Protein AF-A0A958RTV7-F1 (afdb_monomer_lite)

pLDDT: mean 88.55, std 12.95, range [31.59, 98.81]

Radius of gyration: 26.6 Å; chains: 1; bounding box: 69×67×62 Å

Secondary structure (DSSP, 8-state):
---SEEETT-EEEE-PPTTEEE-TTS--B-TTSEEEEE-SS-EEEE--S-EEEEEEEEEEETTSS-EEEEEEEEEEE--TT-------TTS--------PPPPTTEEES-HHHHHHHHHHHT--EEEEEE-TT-HHHHHHIIIIITSHHHHHHTTTSEEEEEETTSGGGHHHHHHHT--SSSEEEEE-TT--EEEEEES---HHHHHHHHHHHHHTTT--HHHHHHHHTSTT--HHHHHHHHHHHHHHHHTTT-HHHHHHHHTT--SHHHHHHHHHHHHHHHHHHT-HHHHHHHHHHHHHH-TTSTTHHHHHHHHHHH-HHHHGGGHHHHHHHHHHHHT-TTGGGTT--HHHHHHHHHHHHHHHHHHHHHTT-

Foldseek 3Di:
DWDQEEEAFDKTKDFDDPQKFFDPVDDWFLFCFDFPDDDRGITIRHHRDAAWTKTWTWMAGPVNPDIDIDIHIHGYDYDPPDDRDPDDPDDDDDDPPDDDDAAPQEDELDVVVLLVVLLVLQAKEKEWEAAPPDPQRVVCRVQARNDPVNCVLCVRYRYYYYHPPDPSCPVVCVVLLPDAPGKIFIAGSVRQTLAIDHTHFGRQQVSVVSVVSVVCRVPGLVNLVVQLPDPPDDPVSVVVSLLRQLVRCVNSLVLVSSLVSLVVDDDPSSVLSNLVSQLVVQVVVVDLVSNLVSLLVCCVSPLLDLCNLVSLLSNCVSPLVSSVVSLVSNLVSLVVLCPDPCNSSVRHDNVSSVVSNVSSVVSVVVVVVVVVD

Structure (mmCIF, N/CA/C/O backbone):
data_AF-A0A958RTV7-F1
#
_entry.id   AF-A0A958RTV7-F1
#
loop_
_atom_site.group_PDB
_atom_site.id
_atom_site.type_symbol
_atom_site.label_atom_id
_atom_site.label_alt_id
_atom_site.label_comp_id
_atom_site.label_asym_id
_atom_site.label_entity_id
_atom_site.label_seq_id
_atom_site.pdbx_PDB_ins_code
_atom_site.Cartn_x
_atom_site.Cartn_y
_atom_site.Cartn_z
_atom_site.occupancy
_atom_site.B_iso_or_equiv
_atom_site.auth_seq_id
_atom_site.auth_comp_id
_atom_site.auth_asym_id
_atom_site.auth_atom_id
_atom_site.pdbx_PDB_model_num
ATOM 1 N N . PRO A 1 1 ? -22.114 -28.703 -16.894 1.00 66.81 1 PRO A N 1
ATOM 2 C CA . PRO A 1 1 ? -23.326 -28.118 -17.520 1.00 66.81 1 PRO A CA 1
ATOM 3 C C . PRO A 1 1 ? -22.955 -26.761 -18.113 1.00 66.81 1 PRO A C 1
ATOM 5 O O . PRO A 1 1 ? -22.197 -26.034 -17.476 1.00 66.81 1 PRO A O 1
ATOM 8 N N . PHE A 1 2 ? -23.420 -26.456 -19.322 1.00 80.69 2 PHE A N 1
ATOM 9 C CA . PHE A 1 2 ? -23.127 -25.177 -19.966 1.00 80.69 2 PHE A CA 1
ATOM 10 C C . PHE A 1 2 ? -24.002 -24.061 -19.352 1.00 80.69 2 PHE A C 1
ATOM 12 O O . PHE A 1 2 ? -25.176 -24.321 -19.094 1.00 80.69 2 PHE A O 1
ATOM 19 N N . PRO A 1 3 ? -23.470 -22.857 -19.068 1.00 83.00 3 PRO A N 1
ATOM 20 C CA . PRO A 1 3 ? -24.256 -21.766 -18.488 1.00 83.00 3 PRO A CA 1
ATOM 21 C C . PRO A 1 3 ? -25.260 -21.162 -19.486 1.00 83.00 3 PRO A C 1
ATOM 23 O O . PRO A 1 3 ? -24.901 -20.823 -20.609 1.00 83.00 3 PRO A O 1
ATOM 26 N N . ASP A 1 4 ? -26.500 -20.921 -19.046 1.00 86.50 4 ASP A N 1
ATOM 27 C CA . ASP A 1 4 ? -27.555 -20.318 -19.886 1.00 86.50 4 ASP A CA 1
ATOM 28 C C . ASP A 1 4 ? -27.344 -18.807 -20.142 1.00 86.50 4 ASP A C 1
ATOM 30 O O . ASP A 1 4 ? -27.951 -18.217 -21.046 1.00 86.50 4 ASP A O 1
ATOM 34 N N . LYS A 1 5 ? -26.506 -18.147 -19.329 1.00 85.50 5 LYS A N 1
ATOM 35 C CA . LYS A 1 5 ? -26.165 -16.717 -19.418 1.00 85.50 5 LYS A CA 1
ATOM 36 C C . LYS A 1 5 ? -24.690 -16.486 -19.103 1.00 85.50 5 LYS A C 1
ATOM 38 O O . LYS A 1 5 ? -24.212 -17.017 -18.107 1.00 85.50 5 LYS A O 1
ATOM 43 N N . VAL A 1 6 ? -24.024 -15.660 -19.908 1.00 81.94 6 VAL A N 1
ATOM 44 C CA . VAL A 1 6 ? -22.599 -15.295 -19.763 1.00 81.94 6 VAL A CA 1
ATOM 45 C C . VAL A 1 6 ? -22.362 -13.854 -20.216 1.00 81.94 6 VAL A C 1
ATOM 47 O O . VAL A 1 6 ? -23.159 -13.305 -20.980 1.00 81.94 6 VAL A O 1
ATOM 50 N N . ALA A 1 7 ? -21.281 -13.222 -19.776 1.00 79.00 7 ALA A N 1
ATOM 51 C CA . ALA A 1 7 ? -20.853 -11.918 -20.263 1.00 79.00 7 ALA A CA 1
ATOM 52 C C . ALA A 1 7 ? -20.044 -12.032 -21.568 1.00 79.00 7 ALA A C 1
ATOM 54 O O . ALA A 1 7 ? -19.398 -13.040 -21.852 1.00 79.00 7 ALA A O 1
ATOM 55 N N . VAL A 1 8 ? -20.077 -10.982 -22.392 1.00 79.69 8 VAL A N 1
ATOM 56 C CA . VAL A 1 8 ? -19.218 -10.898 -23.582 1.00 79.69 8 VAL A CA 1
ATOM 57 C C . VAL A 1 8 ? -17.743 -10.980 -23.173 1.00 79.69 8 VAL A C 1
ATOM 59 O O . VAL A 1 8 ? -17.329 -10.320 -22.225 1.00 79.69 8 VAL A O 1
ATOM 62 N N . ASN A 1 9 ? -16.954 -11.777 -23.893 1.00 69.88 9 ASN A N 1
ATOM 63 C CA . ASN A 1 9 ? -15.552 -12.104 -23.599 1.00 69.88 9 ASN A CA 1
ATOM 64 C C . ASN A 1 9 ? -15.295 -12.882 -22.293 1.00 69.88 9 ASN A C 1
ATOM 66 O O . ASN A 1 9 ? -14.129 -13.129 -21.976 1.00 69.88 9 ASN A O 1
ATOM 70 N N . GLU A 1 10 ? -16.329 -13.323 -21.575 1.00 75.62 10 GLU A N 1
ATOM 71 C CA . GLU A 1 10 ? -16.174 -14.271 -20.467 1.00 75.62 10 GLU A CA 1
ATOM 72 C C . GLU A 1 10 ? -15.619 -15.607 -20.986 1.00 75.62 10 GLU A C 1
ATOM 74 O O . GLU A 1 10 ? -16.015 -16.080 -22.055 1.00 75.62 10 GLU A O 1
ATOM 79 N N . ILE A 1 11 ? -14.694 -16.211 -20.235 1.00 77.62 11 ILE A N 1
ATOM 80 C CA . ILE A 1 11 ? -14.159 -17.542 -20.536 1.00 77.62 11 ILE A CA 1
ATOM 81 C C . ILE A 1 11 ? -14.998 -18.586 -19.803 1.00 77.62 11 ILE A C 1
ATOM 83 O O . ILE A 1 11 ? -14.979 -18.683 -18.577 1.00 77.62 11 ILE A O 1
ATOM 87 N N . ILE A 1 12 ? -15.706 -19.398 -20.578 1.00 84.12 12 ILE A N 1
ATOM 88 C CA . ILE A 1 12 ? -16.536 -20.495 -20.098 1.00 84.12 12 ILE A CA 1
ATOM 89 C C . ILE A 1 12 ? -15.676 -21.751 -20.064 1.00 84.12 12 ILE A C 1
ATOM 91 O O . ILE A 1 12 ? -15.365 -22.320 -21.113 1.00 84.12 12 ILE A O 1
ATOM 95 N N . LYS A 1 13 ? -15.314 -22.181 -18.855 1.00 86.94 13 LYS A N 1
ATOM 96 C CA . LYS A 1 13 ? -14.551 -23.411 -18.634 1.00 86.94 13 LYS A CA 1
ATOM 97 C C . LYS A 1 13 ? -15.473 -24.612 -18.593 1.00 86.94 13 LYS A C 1
ATOM 99 O O . LYS A 1 13 ? -16.424 -24.658 -17.809 1.00 86.94 13 LYS A O 1
ATOM 104 N N . LEU A 1 14 ? -15.180 -25.596 -19.425 1.00 87.00 14 LEU A N 1
ATOM 105 C CA . LEU A 1 14 ? -16.000 -26.779 -19.606 1.00 87.00 14 LEU A CA 1
ATOM 106 C C . LEU A 1 14 ? -15.151 -28.014 -19.377 1.00 87.00 14 LEU A C 1
ATOM 108 O O . LEU A 1 14 ? -14.079 -28.167 -19.957 1.00 87.00 14 LEU A O 1
ATOM 112 N N . LYS A 1 15 ? -15.681 -28.921 -18.564 1.00 91.00 15 LYS A N 1
ATOM 113 C CA . LYS A 1 15 ? -15.102 -30.239 -18.334 1.00 91.00 15 LYS A CA 1
ATOM 114 C C . LYS A 1 15 ? -16.123 -31.299 -18.721 1.00 91.00 15 LYS A C 1
ATOM 116 O O . LYS A 1 15 ? -17.318 -31.086 -18.470 1.00 91.00 15 LYS A O 1
ATOM 121 N N . PRO A 1 16 ? -15.684 -32.404 -19.340 1.00 88.81 16 PRO A N 1
ATOM 122 C CA . PRO A 1 16 ? -16.562 -33.523 -19.594 1.00 88.81 16 PRO A CA 1
ATOM 123 C C . PRO A 1 16 ? -16.987 -34.128 -18.251 1.00 88.81 16 PRO A C 1
ATOM 125 O O . PRO A 1 16 ? -16.333 -33.950 -17.218 1.00 88.81 16 PRO A O 1
ATOM 128 N N . ILE A 1 17 ? -18.126 -34.810 -18.252 1.00 87.94 17 ILE A N 1
ATOM 129 C CA . ILE A 1 17 ? -18.517 -35.631 -17.107 1.00 87.94 17 ILE A CA 1
ATOM 130 C C . ILE A 1 17 ? -17.551 -36.815 -16.973 1.00 87.94 17 ILE A C 1
ATOM 132 O O . ILE A 1 17 ? -16.860 -37.170 -17.925 1.00 87.94 17 ILE A O 1
ATOM 136 N N . GLU A 1 18 ? -17.501 -37.429 -15.796 1.00 88.88 18 GLU A N 1
ATOM 137 C CA . GLU A 1 18 ? -16.644 -38.592 -15.550 1.00 88.88 18 GLU A CA 1
ATOM 138 C C . GLU A 1 18 ? -16.890 -39.713 -16.587 1.00 88.88 18 GLU A C 1
ATOM 140 O O . GLU A 1 18 ? -18.031 -39.969 -16.988 1.00 88.88 18 GLU A O 1
ATOM 145 N N . GLY A 1 19 ? -15.810 -40.348 -17.056 1.00 89.62 19 GLY A N 1
ATOM 146 C CA . GLY A 1 19 ? -15.841 -41.391 -18.091 1.00 89.62 19 GLY A CA 1
ATOM 147 C C . GLY A 1 19 ? -16.011 -40.893 -19.534 1.00 89.62 19 GLY A C 1
ATOM 148 O O . GLY A 1 19 ? -16.310 -41.696 -20.420 1.00 89.62 19 GLY A O 1
ATOM 149 N N . HIS A 1 20 ? -15.901 -39.580 -19.765 1.00 94.12 20 HIS A N 1
ATOM 150 C CA . HIS A 1 20 ? -16.025 -38.957 -21.081 1.00 94.12 20 HIS A CA 1
ATOM 151 C C . HIS A 1 20 ? -14.885 -37.971 -21.350 1.00 94.12 20 HIS A C 1
ATOM 153 O O . HIS A 1 20 ? -14.295 -37.400 -20.430 1.00 94.12 20 HIS A O 1
ATOM 159 N N . HIS A 1 21 ? -14.667 -37.671 -22.630 1.00 92.88 21 HIS A N 1
ATOM 160 C CA . HIS A 1 21 ? -13.729 -36.653 -23.088 1.00 92.88 21 HIS A CA 1
ATOM 161 C C . HIS A 1 21 ? -14.250 -35.888 -24.307 1.00 92.88 21 HIS A C 1
ATOM 163 O O . HIS A 1 21 ? -15.121 -36.343 -25.050 1.00 92.88 21 HIS A O 1
ATOM 169 N N . PHE A 1 22 ? -13.692 -34.710 -24.565 1.00 93.25 22 PHE A N 1
ATOM 170 C CA . PHE A 1 22 ? -13.986 -33.964 -25.781 1.00 93.25 22 PHE A CA 1
ATOM 171 C C . PHE A 1 22 ? -13.384 -34.650 -27.009 1.00 93.25 22 PHE A C 1
ATOM 173 O O . PHE A 1 22 ? -12.227 -35.085 -27.020 1.00 93.25 22 PHE A O 1
ATOM 180 N N . ASN A 1 23 ? -14.175 -34.728 -28.076 1.00 91.75 23 ASN A N 1
ATOM 181 C CA . ASN A 1 23 ? -13.732 -35.234 -29.365 1.00 91.75 23 ASN A CA 1
ATOM 182 C C . ASN A 1 23 ? -13.045 -34.119 -30.154 1.00 91.75 23 ASN A C 1
ATOM 184 O O . ASN A 1 23 ? -13.702 -33.346 -30.850 1.00 91.75 23 ASN A O 1
ATOM 188 N N . LEU A 1 24 ? -11.721 -34.034 -30.058 1.00 87.31 24 LEU A N 1
ATOM 189 C CA . LEU A 1 24 ? -10.938 -33.018 -30.771 1.00 87.31 24 LEU A CA 1
ATOM 190 C C . LEU A 1 24 ? -10.884 -33.234 -32.292 1.00 87.31 24 LEU A C 1
ATOM 192 O O . LEU A 1 24 ? -10.532 -32.314 -33.026 1.00 87.31 24 LEU A O 1
ATOM 196 N N . ASN A 1 25 ? -11.256 -34.425 -32.767 1.00 84.06 25 ASN A N 1
ATOM 197 C CA . ASN A 1 25 ? -11.375 -34.729 -34.193 1.00 84.06 25 ASN A CA 1
ATOM 198 C C . ASN A 1 25 ? -12.747 -34.318 -34.761 1.00 84.06 25 ASN A C 1
ATOM 200 O O . ASN A 1 25 ? -12.946 -34.350 -35.975 1.00 84.06 25 ASN A O 1
ATOM 204 N N . ALA A 1 26 ? -13.689 -33.925 -33.898 1.00 84.31 26 ALA A N 1
ATOM 205 C CA . ALA A 1 26 ? -14.994 -33.395 -34.265 1.00 84.31 26 ALA A CA 1
ATOM 206 C C . ALA A 1 26 ? -15.089 -31.891 -33.936 1.00 84.31 26 ALA A C 1
ATOM 208 O O . ALA A 1 26 ? -14.361 -31.390 -33.076 1.00 84.31 26 ALA A O 1
ATOM 209 N N . PRO A 1 27 ? -15.983 -31.136 -34.600 1.00 80.56 27 PRO A N 1
ATOM 210 C CA . PRO A 1 27 ? -16.113 -29.706 -34.354 1.00 80.56 27 PRO A CA 1
ATOM 211 C C . PRO A 1 27 ? -16.448 -29.382 -32.890 1.00 80.56 27 PRO A C 1
ATOM 213 O O . PRO A 1 27 ? -17.414 -29.907 -32.332 1.00 80.56 27 PRO A O 1
ATOM 216 N N . GLN A 1 28 ? -15.672 -28.459 -32.316 1.00 88.50 28 GLN A N 1
ATOM 217 C CA . GLN A 1 28 ? -15.954 -27.763 -31.058 1.00 88.50 28 GLN A CA 1
ATOM 218 C C . GLN A 1 28 ? -16.254 -26.300 -31.400 1.00 88.50 28 GLN A C 1
ATOM 220 O O . GLN A 1 28 ? -15.343 -25.528 -31.711 1.00 88.50 28 GLN A O 1
ATOM 225 N N . LYS A 1 29 ? -17.531 -25.913 -31.436 1.00 88.81 29 LYS A N 1
ATOM 226 C CA . LYS A 1 29 ? -17.942 -24.562 -31.837 1.00 88.81 29 LYS A CA 1
ATOM 227 C C . LYS A 1 29 ? -18.354 -23.739 -30.629 1.00 88.81 29 LYS A C 1
ATOM 229 O O . LYS A 1 29 ? -19.460 -23.884 -30.118 1.00 88.81 29 LYS A O 1
ATOM 234 N N . CYS A 1 30 ? -17.512 -22.783 -30.262 1.00 88.00 30 CYS A N 1
ATOM 235 C CA . CYS A 1 30 ? -17.813 -21.754 -29.267 1.00 88.00 30 CYS A CA 1
ATOM 236 C C . CYS A 1 30 ? -18.677 -20.617 -29.848 1.00 88.00 30 CYS A C 1
ATOM 238 O O . CYS A 1 30 ? -18.301 -19.445 -29.827 1.00 88.00 30 CYS A O 1
ATOM 240 N N . ALA A 1 31 ? -19.830 -20.962 -30.428 1.00 86.94 31 ALA A N 1
ATOM 241 C CA . ALA A 1 31 ? -20.703 -20.013 -31.115 1.00 86.94 31 ALA A CA 1
ATOM 242 C C . ALA A 1 31 ? -19.941 -19.130 -32.128 1.00 86.94 31 ALA A C 1
ATOM 244 O O . ALA A 1 31 ? -19.193 -19.641 -32.960 1.00 86.94 31 ALA A O 1
ATOM 245 N N . GLY A 1 32 ? -20.148 -17.809 -32.082 1.00 72.19 32 GLY A N 1
ATOM 246 C CA . GLY A 1 32 ? -19.423 -16.837 -32.900 1.00 72.19 32 GLY A CA 1
ATOM 247 C C . GLY A 1 32 ? -18.030 -16.455 -32.390 1.00 72.19 32 GLY A C 1
ATOM 248 O O . GLY A 1 32 ? -17.414 -15.609 -33.035 1.00 72.19 32 GLY A O 1
ATOM 249 N N . GLY A 1 33 ? -17.581 -17.037 -31.273 1.00 75.81 33 GLY A N 1
ATOM 250 C CA . GLY A 1 33 ? -16.333 -16.717 -30.588 1.00 75.81 33 GLY A CA 1
ATOM 251 C C . GLY A 1 33 ? -15.205 -17.721 -30.837 1.00 75.81 33 GLY A C 1
ATOM 252 O O . GLY A 1 33 ? -15.161 -18.397 -31.867 1.00 75.81 33 GLY A O 1
ATOM 253 N N . LYS A 1 34 ? -14.257 -17.808 -29.897 1.00 76.75 34 LYS A N 1
ATOM 254 C CA . LYS A 1 34 ? -13.020 -18.586 -30.045 1.00 76.75 34 LYS A CA 1
ATOM 255 C C . LYS A 1 34 ? -12.876 -19.639 -28.946 1.00 76.75 34 LYS A C 1
ATOM 257 O O . LYS A 1 34 ? -13.091 -19.366 -27.768 1.00 76.75 34 LYS A O 1
ATOM 262 N N . MET A 1 35 ? -12.438 -20.829 -29.354 1.00 80.69 35 MET A N 1
ATOM 263 C CA . MET A 1 35 ? -11.894 -21.843 -28.450 1.00 80.69 35 MET A CA 1
ATOM 264 C C . MET A 1 35 ? -10.484 -21.416 -28.032 1.00 80.69 35 MET A C 1
ATOM 266 O O . MET A 1 35 ? -9.578 -21.358 -28.867 1.00 80.69 35 MET A O 1
ATOM 270 N N . ILE A 1 36 ? -10.322 -21.046 -26.765 1.00 67.94 36 ILE A N 1
ATOM 271 C CA . ILE A 1 36 ? -9.052 -20.577 -26.196 1.00 67.94 36 ILE A CA 1
ATOM 272 C C . ILE A 1 36 ? -8.169 -21.768 -25.828 1.00 67.94 36 ILE A C 1
ATOM 274 O O . ILE A 1 36 ? -6.987 -21.787 -26.168 1.00 67.94 36 ILE A O 1
ATOM 278 N N . LEU A 1 37 ? -8.774 -22.778 -25.207 1.00 69.94 37 LEU A N 1
ATOM 279 C CA . LEU A 1 37 ? -8.166 -24.057 -24.868 1.00 69.94 37 LEU A CA 1
ATOM 280 C C . LEU A 1 37 ? -9.031 -25.174 -25.444 1.00 69.94 37 LEU A C 1
ATOM 282 O O . LEU A 1 37 ? -10.260 -25.108 -25.380 1.00 69.94 37 LEU A O 1
ATOM 286 N N . SER A 1 38 ? -8.382 -26.181 -26.024 1.00 82.62 38 SER A N 1
ATOM 287 C CA . SER A 1 38 ? -9.065 -27.342 -26.578 1.00 82.62 38 SER A CA 1
ATOM 288 C C . SER A 1 38 ? -8.256 -28.609 -26.329 1.00 82.62 38 SER A C 1
ATOM 290 O O . SER A 1 38 ? -7.417 -28.979 -27.149 1.00 82.62 38 SER A O 1
ATOM 292 N N . THR A 1 39 ? -8.499 -29.268 -25.197 1.00 89.00 39 THR A N 1
ATOM 293 C CA . THR A 1 39 ? -7.938 -30.586 -24.868 1.00 89.00 39 THR A CA 1
ATOM 294 C C . THR A 1 39 ? -9.050 -31.630 -24.752 1.00 89.00 39 THR A C 1
ATOM 296 O O . THR A 1 39 ? -10.232 -31.312 -24.886 1.00 89.00 39 THR A O 1
ATOM 299 N N . LYS A 1 40 ? -8.683 -32.900 -24.541 1.00 89.69 40 LYS A N 1
ATOM 300 C CA . LYS A 1 40 ? -9.662 -33.969 -24.306 1.00 89.69 40 LYS A CA 1
ATOM 301 C C . LYS A 1 40 ? -10.387 -33.767 -22.966 1.00 89.69 40 LYS A C 1
ATOM 303 O O . LYS A 1 40 ? -11.556 -34.111 -22.843 1.00 89.69 40 LYS A O 1
ATOM 308 N N . GLU A 1 41 ? -9.729 -33.154 -21.991 1.00 90.62 41 GLU A N 1
ATOM 309 C CA . GLU A 1 41 ? -10.196 -33.018 -20.610 1.00 90.62 41 GLU A CA 1
ATOM 310 C C . GLU A 1 41 ? -10.826 -31.650 -20.312 1.00 90.62 41 GLU A C 1
ATOM 312 O O . GLU A 1 41 ? -11.551 -31.504 -19.327 1.00 90.62 41 GLU A O 1
ATOM 317 N N . GLU A 1 42 ? -10.548 -30.633 -21.130 1.00 89.19 42 GLU A N 1
ATOM 318 C CA . GLU A 1 42 ? -10.964 -29.260 -20.859 1.00 89.19 42 GLU A CA 1
ATOM 319 C C . GLU A 1 42 ? -11.128 -28.439 -22.142 1.00 89.19 42 GLU A C 1
ATOM 321 O O . GLU A 1 42 ? -10.297 -28.476 -23.054 1.00 89.19 42 GLU A O 1
ATOM 326 N N . LEU A 1 43 ? -12.210 -27.663 -22.187 1.00 85.56 43 LEU A N 1
ATOM 327 C CA . LEU A 1 43 ? -12.475 -26.675 -23.223 1.00 85.56 43 LEU A CA 1
ATOM 328 C C . LEU A 1 43 ? -12.711 -25.308 -22.584 1.00 85.56 43 LEU A C 1
ATOM 330 O O . LEU A 1 43 ? -13.579 -25.174 -21.722 1.00 85.56 43 LEU A O 1
ATOM 334 N N . ASP A 1 44 ? -12.027 -24.288 -23.098 1.00 85.19 44 ASP A N 1
ATOM 335 C CA . ASP A 1 44 ? -12.276 -22.893 -22.732 1.00 85.19 44 ASP A CA 1
ATOM 336 C C . ASP A 1 44 ? -12.911 -22.165 -23.913 1.00 85.19 44 ASP A C 1
ATOM 338 O O . ASP A 1 44 ? -12.284 -21.959 -24.958 1.00 85.19 44 ASP A O 1
ATOM 342 N N . CYS A 1 45 ? -14.168 -21.768 -23.744 1.00 85.62 45 CYS A N 1
ATOM 343 C CA . CYS A 1 45 ? -14.959 -21.099 -24.766 1.00 85.62 45 CYS A CA 1
ATOM 344 C C . CYS A 1 45 ? -15.131 -19.616 -24.417 1.00 85.62 45 CYS A C 1
ATOM 346 O O . CYS A 1 45 ? -15.709 -19.287 -23.387 1.00 85.62 45 CYS A O 1
ATOM 348 N N . GLN A 1 46 ? -14.656 -18.719 -25.287 1.00 82.81 46 GLN A N 1
ATOM 349 C CA . GLN A 1 46 ? -14.871 -17.277 -25.170 1.00 82.81 46 GLN A CA 1
ATOM 350 C C . GLN A 1 46 ? -15.794 -16.771 -26.281 1.00 82.81 46 GLN A C 1
ATOM 352 O O . GLN A 1 46 ? -15.453 -16.873 -27.460 1.00 82.81 46 GLN A O 1
ATOM 357 N N . ILE A 1 47 ? -16.932 -16.173 -25.912 1.00 86.00 47 ILE A N 1
ATOM 358 C CA . ILE A 1 47 ? -17.906 -15.634 -26.871 1.00 86.00 47 ILE A CA 1
ATOM 359 C C . ILE A 1 47 ? -17.813 -14.107 -26.920 1.00 86.00 47 ILE A C 1
ATOM 361 O O . ILE A 1 47 ? -18.089 -13.419 -25.939 1.00 86.00 47 ILE A O 1
ATOM 365 N N . ASP A 1 48 ? -17.453 -13.568 -28.080 1.00 76.62 48 ASP A N 1
ATOM 366 C CA . ASP A 1 48 ? -17.198 -12.138 -28.302 1.00 76.62 48 ASP A CA 1
ATOM 367 C C . ASP A 1 48 ? -18.409 -11.377 -28.872 1.00 76.62 48 ASP A C 1
ATOM 369 O O . ASP A 1 48 ? -18.388 -10.153 -29.000 1.00 76.62 48 ASP A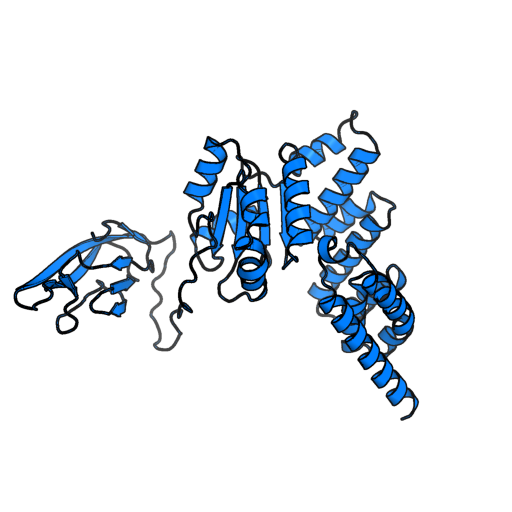 O 1
ATOM 373 N N . LYS A 1 49 ? -19.497 -12.084 -29.197 1.00 84.00 49 LYS A N 1
ATOM 374 C CA . LYS A 1 49 ? -20.722 -11.495 -29.749 1.00 84.00 49 LYS A CA 1
ATOM 375 C C . LYS A 1 49 ? -21.870 -11.547 -28.743 1.00 84.00 49 LYS A C 1
ATOM 377 O O . LYS A 1 49 ? -22.241 -12.641 -28.314 1.00 84.00 49 LYS A O 1
ATOM 382 N N . PRO A 1 50 ? -22.495 -10.401 -28.415 1.00 86.25 50 PRO A N 1
ATOM 383 C CA . PRO A 1 50 ? -23.674 -10.385 -27.560 1.00 86.25 50 PRO A CA 1
ATOM 384 C C . PRO A 1 50 ? -24.894 -11.025 -28.232 1.00 86.25 50 PRO A C 1
ATOM 386 O O . PRO A 1 50 ? -24.941 -11.225 -29.449 1.00 86.25 50 PRO A O 1
ATOM 389 N N . GLY A 1 51 ? -25.920 -11.291 -27.426 1.00 90.38 51 GLY A N 1
ATOM 390 C CA . GLY A 1 51 ? -27.201 -11.838 -27.863 1.00 90.38 51 GLY A CA 1
ATOM 391 C C . GLY A 1 51 ? -27.318 -13.343 -27.643 1.00 90.38 51 GLY A C 1
ATOM 392 O O . GLY A 1 51 ? -26.550 -13.944 -26.897 1.00 90.38 51 GLY A O 1
ATOM 393 N N . LYS A 1 52 ? -28.326 -13.954 -28.272 1.00 93.12 52 LYS A N 1
ATOM 394 C CA . LYS A 1 52 ? -28.513 -15.408 -28.221 1.00 93.12 52 LYS A CA 1
ATOM 395 C C . LYS A 1 52 ? -27.479 -16.080 -29.115 1.00 93.12 52 LYS A C 1
ATOM 397 O O . LYS A 1 52 ? -27.399 -15.776 -30.302 1.00 93.12 52 LYS A O 1
ATOM 402 N N . GLN A 1 53 ? -26.707 -16.976 -28.528 1.00 92.12 53 GLN A N 1
ATOM 403 C CA . GLN A 1 53 ? -25.615 -17.697 -29.160 1.00 92.12 53 GLN A CA 1
ATOM 404 C C . GLN A 1 53 ? -25.828 -19.198 -28.945 1.00 92.12 53 GLN A C 1
ATOM 406 O O . GLN A 1 53 ? -26.511 -19.607 -28.006 1.00 92.12 53 GLN A O 1
ATOM 411 N N . LYS A 1 54 ? -25.261 -20.014 -29.834 1.00 92.62 54 LYS A N 1
ATOM 412 C CA . LYS A 1 54 ? -25.355 -21.473 -29.762 1.00 92.62 54 LYS A CA 1
ATOM 413 C C . LYS A 1 54 ? -23.963 -22.075 -29.745 1.00 92.62 54 LYS A C 1
ATOM 415 O O . LYS A 1 54 ? -23.197 -21.857 -30.681 1.00 92.62 54 LYS A O 1
ATOM 420 N N . VAL A 1 55 ? -23.655 -22.824 -28.697 1.00 91.75 55 VAL A N 1
ATOM 421 C CA . VAL A 1 55 ? -22.395 -23.554 -28.559 1.00 91.75 55 VAL A CA 1
ATOM 422 C C . VAL A 1 55 ? -22.633 -25.016 -28.898 1.00 91.75 55 VAL A C 1
ATOM 424 O O . VAL A 1 55 ? -23.604 -25.595 -28.427 1.00 91.75 55 VAL A O 1
ATOM 427 N N . GLU A 1 56 ? -21.766 -25.606 -29.716 1.00 93.06 56 GLU A N 1
ATOM 428 C CA . GLU A 1 56 ? -21.813 -27.028 -30.072 1.00 93.06 56 GLU A CA 1
ATOM 429 C C . GLU A 1 56 ? -20.536 -27.702 -29.575 1.00 93.06 56 GLU A C 1
ATOM 431 O O . GLU A 1 56 ? -19.441 -27.328 -29.995 1.00 93.06 56 GLU A O 1
ATOM 436 N N . LEU A 1 57 ? -20.670 -28.688 -28.693 1.00 92.94 57 LEU A N 1
ATOM 437 C CA . LEU A 1 57 ? -19.551 -29.450 -28.145 1.00 92.94 57 LEU A CA 1
ATOM 438 C C . LEU A 1 57 ? -19.689 -30.910 -28.540 1.00 92.94 57 LEU A C 1
ATOM 440 O O . LEU A 1 57 ? -20.755 -31.497 -28.378 1.00 92.94 57 LEU A O 1
ATOM 444 N N . SER A 1 58 ? -18.611 -31.513 -29.022 1.00 93.44 58 SER A N 1
ATOM 445 C CA . SER A 1 58 ? -18.587 -32.941 -29.342 1.00 93.44 58 SER A CA 1
ATOM 446 C C . SER A 1 58 ? -17.862 -33.704 -28.239 1.00 93.44 58 SER A C 1
ATOM 448 O O . SER A 1 58 ? -16.707 -33.407 -27.937 1.00 93.44 58 SER A O 1
ATOM 450 N N . VAL A 1 59 ? -18.528 -34.683 -27.639 1.00 92.44 59 VAL A N 1
ATOM 451 C CA . VAL A 1 59 ? -18.033 -35.472 -26.503 1.00 92.44 59 VAL A CA 1
ATOM 452 C C . VAL A 1 59 ? -18.115 -36.953 -26.868 1.00 92.44 59 VAL A C 1
ATOM 454 O O . VAL A 1 59 ? -19.087 -37.373 -27.497 1.00 92.44 59 VAL A O 1
ATOM 457 N N . CYS A 1 60 ? -17.104 -37.734 -26.504 1.00 92.38 60 CYS A N 1
ATOM 458 C CA . CYS A 1 60 ? -17.112 -39.193 -26.593 1.00 92.38 60 CYS A CA 1
ATOM 459 C C . CYS A 1 60 ? -16.958 -39.810 -25.203 1.00 92.38 60 CYS A C 1
ATOM 461 O O . CYS A 1 60 ? -16.497 -39.149 -24.273 1.00 92.38 60 CYS A O 1
ATOM 463 N N . ASP A 1 61 ? -17.340 -41.073 -25.072 1.00 93.94 61 ASP A N 1
ATOM 464 C CA . ASP A 1 61 ? -16.878 -41.923 -23.977 1.00 93.94 61 ASP A CA 1
ATOM 465 C C . ASP A 1 61 ? -15.372 -42.232 -24.116 1.00 93.94 61 ASP A C 1
ATOM 467 O O . ASP A 1 61 ? -14.818 -42.163 -25.210 1.00 93.94 61 ASP A O 1
ATOM 471 N N . ASP A 1 62 ? -14.698 -42.587 -23.018 1.00 87.38 62 ASP A N 1
ATOM 472 C CA . ASP A 1 62 ? -13.247 -42.876 -23.017 1.00 87.38 62 ASP A CA 1
ATOM 473 C C . ASP A 1 62 ? -12.782 -43.955 -24.019 1.00 87.38 62 ASP A C 1
ATOM 475 O O . ASP A 1 62 ? -11.695 -43.809 -24.586 1.00 87.38 62 ASP A O 1
ATOM 479 N N . PRO A 1 63 ? -13.558 -45.025 -24.289 1.00 87.25 63 PRO A N 1
ATOM 480 C CA . PRO A 1 63 ? -13.238 -45.987 -25.346 1.00 87.25 63 PRO A CA 1
ATOM 481 C C . PRO A 1 63 ? -13.424 -45.460 -26.779 1.00 87.25 63 PRO A C 1
ATOM 483 O O . PRO A 1 63 ? -13.130 -46.197 -27.719 1.00 87.25 63 PRO A O 1
ATOM 486 N N . GLU A 1 64 ? -13.957 -44.246 -26.955 1.00 85.38 64 GLU A N 1
ATOM 487 C CA . GLU A 1 64 ? -14.398 -43.666 -28.232 1.00 85.38 64 GLU A CA 1
ATOM 488 C C . GLU A 1 64 ? -15.441 -44.535 -28.972 1.00 85.38 64 GLU A C 1
ATOM 490 O O . GLU A 1 64 ? -15.571 -44.485 -30.198 1.00 85.38 64 GLU A O 1
ATOM 495 N N . SER A 1 65 ? -16.205 -45.347 -28.234 1.00 86.19 65 SER A N 1
ATOM 496 C CA . SER A 1 65 ? -17.225 -46.243 -28.785 1.00 86.19 65 SER A CA 1
ATOM 497 C C . SER A 1 65 ? -18.542 -45.525 -29.097 1.00 86.19 65 SER A C 1
ATOM 499 O O . SER A 1 65 ? -19.301 -45.950 -29.974 1.00 86.19 65 SER A O 1
ATOM 501 N N . PHE A 1 66 ? -18.796 -44.405 -28.422 1.00 90.19 66 PHE A N 1
ATOM 502 C CA . PHE A 1 66 ? -19.961 -43.558 -28.598 1.00 90.19 66 PHE A CA 1
ATOM 503 C C . PHE A 1 66 ? -19.574 -42.080 -28.522 1.00 90.19 66 PHE A C 1
ATOM 505 O O . PHE A 1 66 ? -19.106 -41.588 -27.500 1.00 90.19 66 PHE A O 1
ATOM 512 N N . CYS A 1 67 ? -19.856 -41.342 -29.594 1.00 91.50 67 CYS A N 1
ATOM 513 C CA . CYS A 1 67 ? -19.630 -39.904 -29.668 1.00 91.50 67 CYS A CA 1
ATOM 514 C C . CYS A 1 67 ? -20.935 -39.169 -29.968 1.00 91.50 67 CYS A C 1
ATOM 516 O O . CYS A 1 67 ? -21.691 -39.556 -30.862 1.00 91.50 67 CYS A O 1
ATOM 518 N N . LYS A 1 68 ? -21.177 -38.068 -29.2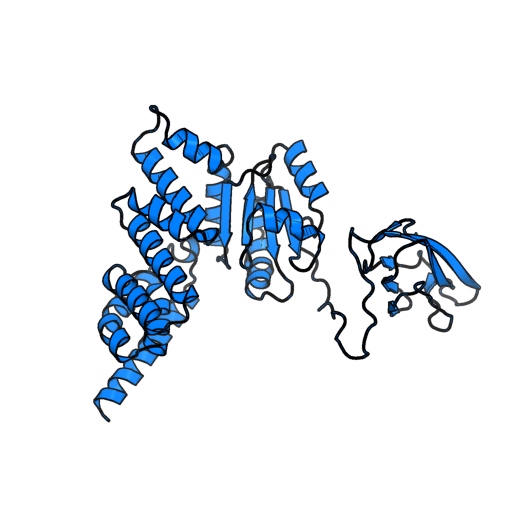58 1.00 92.81 68 LYS A N 1
ATOM 519 C CA . LYS A 1 68 ? -22.355 -37.218 -29.423 1.00 92.81 68 LYS A CA 1
ATOM 520 C C . LYS A 1 68 ? -21.952 -35.749 -29.469 1.00 92.81 68 LYS A C 1
ATOM 522 O O . LYS A 1 68 ? -21.111 -35.296 -28.698 1.00 92.81 68 LYS A O 1
ATOM 527 N N . THR A 1 69 ? -22.609 -34.991 -30.340 1.00 92.12 69 THR A N 1
ATOM 528 C CA . THR A 1 69 ? -22.561 -33.528 -30.310 1.00 92.12 69 THR A CA 1
ATOM 529 C C . THR A 1 69 ? -23.740 -32.995 -29.504 1.00 92.12 69 THR A C 1
ATOM 531 O O . THR A 1 69 ? -24.896 -33.322 -29.782 1.00 92.12 69 THR A O 1
ATOM 534 N N . GLU A 1 70 ? -23.450 -32.176 -28.500 1.00 90.12 70 GLU A N 1
ATOM 535 C CA . GLU A 1 70 ? -24.433 -31.451 -27.704 1.00 90.12 70 GLU A CA 1
ATOM 536 C C . GLU A 1 70 ? -24.448 -29.979 -28.101 1.00 90.12 70 GLU A C 1
ATOM 538 O O . GLU A 1 70 ? -23.402 -29.382 -28.352 1.00 90.12 70 GLU A O 1
ATOM 543 N N . ALA A 1 71 ? -25.643 -29.395 -28.157 1.00 91.44 71 ALA A N 1
ATOM 544 C CA . ALA A 1 71 ? -25.829 -27.981 -28.432 1.00 91.44 71 ALA A CA 1
ATOM 545 C C . ALA A 1 71 ? -26.433 -27.288 -27.210 1.00 91.44 71 ALA A C 1
ATOM 547 O O . ALA A 1 71 ? -27.422 -27.766 -26.653 1.00 91.44 71 ALA A O 1
ATOM 548 N N . TYR A 1 72 ? -25.861 -26.149 -26.837 1.00 91.31 72 TYR A N 1
ATOM 549 C CA . TYR A 1 72 ? -26.290 -25.333 -25.710 1.00 91.31 72 TYR A CA 1
ATOM 550 C C . TYR A 1 72 ? -26.676 -23.942 -26.201 1.00 91.31 72 TYR A C 1
ATOM 552 O O . TYR A 1 72 ? -25.900 -23.280 -26.899 1.00 91.31 72 TYR A O 1
ATOM 560 N N . ASP A 1 73 ? -27.875 -23.501 -25.834 1.00 92.19 73 ASP A N 1
ATOM 561 C CA . ASP A 1 73 ? -28.316 -22.130 -26.063 1.00 92.19 73 ASP A CA 1
ATOM 562 C C . ASP A 1 73 ? -27.835 -21.254 -24.903 1.00 92.19 73 ASP A C 1
ATOM 564 O O . ASP A 1 73 ? -28.112 -21.535 -23.740 1.00 92.19 73 ASP A O 1
ATOM 568 N N . VAL A 1 74 ? -27.134 -20.169 -25.221 1.00 90.75 74 VAL A N 1
ATOM 569 C CA . VAL A 1 74 ? -26.587 -19.242 -24.228 1.00 90.75 74 VAL A CA 1
ATOM 570 C C . VAL A 1 74 ? -26.930 -17.807 -24.582 1.00 90.75 74 VAL A C 1
ATOM 572 O O . VAL A 1 74 ? -26.865 -17.382 -25.736 1.00 90.75 74 VAL A O 1
ATOM 575 N N . THR A 1 75 ? -27.315 -17.029 -23.575 1.00 92.00 75 THR A N 1
ATOM 576 C CA . THR A 1 75 ? -27.535 -15.591 -23.723 1.00 92.00 75 THR A CA 1
ATOM 577 C C . THR A 1 75 ? -26.288 -14.832 -23.288 1.00 92.00 75 THR A C 1
ATOM 579 O O . THR A 1 75 ? -25.972 -14.780 -22.102 1.00 92.00 75 THR A O 1
ATOM 582 N N . VAL A 1 76 ? -25.607 -14.204 -24.245 1.00 87.19 76 VAL A N 1
ATOM 583 C CA . VAL A 1 76 ? -24.414 -13.390 -23.999 1.00 87.19 76 VAL A CA 1
ATOM 584 C C . VAL A 1 76 ? -24.824 -11.942 -23.746 1.00 87.19 76 VAL A C 1
ATOM 586 O O . VAL A 1 76 ? -25.336 -11.257 -24.637 1.00 87.19 76 VAL A O 1
ATOM 589 N N . THR A 1 77 ? -24.618 -11.459 -22.527 1.00 84.56 77 THR A N 1
ATOM 590 C CA . THR A 1 77 ? -24.902 -10.073 -22.144 1.00 84.56 77 THR A CA 1
ATOM 591 C C . THR A 1 77 ? -23.680 -9.193 -22.371 1.00 84.56 77 THR A C 1
ATOM 593 O O . THR A 1 77 ? -22.574 -9.554 -21.980 1.00 84.56 77 THR A O 1
ATOM 596 N N . ALA A 1 78 ? -23.874 -8.017 -22.968 1.00 75.12 78 ALA A N 1
ATOM 597 C CA . ALA A 1 78 ? -22.827 -7.007 -23.093 1.00 75.12 78 ALA A CA 1
ATOM 598 C C . ALA A 1 78 ? -23.145 -5.773 -22.236 1.00 75.12 78 ALA A C 1
ATOM 600 O O . ALA A 1 78 ? -24.321 -5.416 -22.093 1.00 75.12 78 ALA A O 1
ATOM 601 N N . PRO A 1 79 ? -22.119 -5.096 -21.693 1.00 63.56 79 PRO A N 1
ATOM 602 C CA . PRO A 1 79 ? -22.301 -3.853 -20.961 1.00 63.56 79 PRO A CA 1
ATOM 603 C C . PRO A 1 79 ? -22.847 -2.742 -21.868 1.00 63.56 79 PRO A C 1
ATOM 605 O O . PRO A 1 79 ? -22.681 -2.740 -23.094 1.00 63.56 79 PRO A O 1
ATOM 608 N N . ARG A 1 80 ? -23.514 -1.763 -21.251 1.00 63.56 80 ARG A N 1
ATOM 609 C CA . ARG A 1 80 ? -24.103 -0.617 -21.953 1.00 63.56 80 ARG A CA 1
ATOM 610 C C . ARG A 1 80 ? -23.006 0.150 -22.703 1.00 63.56 80 ARG A C 1
ATOM 612 O O . ARG A 1 80 ? -22.063 0.627 -22.087 1.00 63.56 80 ARG A O 1
ATOM 619 N N . GLY A 1 81 ? -23.148 0.286 -24.023 1.00 57.94 81 GLY A N 1
ATOM 620 C CA . GLY A 1 81 ? -22.174 0.985 -24.874 1.00 57.94 81 GLY A CA 1
ATOM 621 C C . GLY A 1 81 ? -21.115 0.093 -25.535 1.00 57.94 81 GLY A C 1
ATOM 622 O O . GLY A 1 81 ? -20.260 0.620 -26.245 1.00 57.94 81 GLY A O 1
ATOM 623 N N . TYR A 1 82 ? -21.182 -1.232 -25.363 1.00 55.44 82 TYR A N 1
ATOM 624 C CA . TYR A 1 82 ? -20.302 -2.176 -26.057 1.00 55.44 82 TYR A CA 1
ATOM 625 C C . TYR A 1 82 ? -20.395 -2.033 -27.589 1.00 55.44 82 TYR A C 1
ATOM 627 O O . TYR A 1 82 ? -21.482 -2.116 -28.168 1.00 55.44 82 TYR A O 1
ATOM 635 N N . LYS A 1 83 ? -19.246 -1.842 -28.250 1.00 60.75 83 LYS A N 1
ATOM 636 C CA . LYS A 1 83 ? -19.103 -1.844 -29.713 1.00 60.75 83 LYS A CA 1
ATOM 637 C C . LYS A 1 83 ? -18.171 -2.995 -30.113 1.00 60.75 83 LYS A C 1
ATOM 639 O O . LYS A 1 83 ? -17.014 -2.963 -29.698 1.00 60.75 83 LYS A O 1
ATOM 644 N N . PRO A 1 84 ? -18.622 -3.975 -30.917 1.00 58.47 84 PRO A N 1
ATOM 645 C CA . PRO A 1 84 ? -17.746 -5.026 -31.424 1.00 58.47 84 PRO A CA 1
ATOM 646 C C . PRO A 1 84 ? -16.693 -4.382 -32.333 1.00 58.47 84 PRO A C 1
ATOM 648 O O . PRO A 1 84 ? -17.033 -3.816 -33.375 1.00 58.47 84 PRO A O 1
ATOM 651 N N . THR A 1 85 ? -15.423 -4.398 -31.940 1.00 51.53 85 THR A N 1
ATOM 652 C CA . THR A 1 85 ? -14.343 -3.919 -32.805 1.00 51.53 85 THR A CA 1
ATOM 653 C C . THR A 1 85 ? -14.173 -4.896 -33.969 1.00 51.53 85 THR A C 1
ATOM 655 O O . THR A 1 85 ? -14.014 -6.098 -33.770 1.00 51.53 85 THR A O 1
ATOM 658 N N . GLN A 1 86 ? -14.212 -4.392 -35.208 1.00 43.72 86 GLN A N 1
ATOM 659 C CA . GLN A 1 86 ? -13.727 -5.145 -36.365 1.00 43.72 86 GLN A CA 1
ATOM 660 C C . GLN A 1 86 ? -12.228 -5.367 -36.159 1.00 43.72 86 GLN A C 1
ATOM 662 O O . GLN A 1 86 ? -11.427 -4.438 -36.261 1.00 43.72 86 GLN A O 1
ATOM 667 N N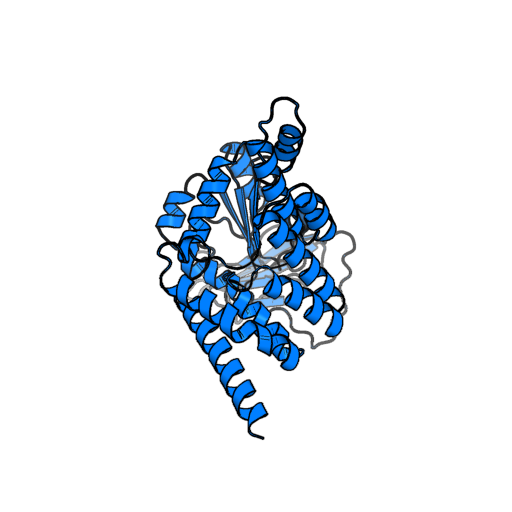 . THR A 1 87 ? -11.852 -6.580 -35.775 1.00 43.00 87 THR A N 1
ATOM 668 C CA . THR A 1 87 ? -10.472 -6.933 -35.473 1.00 43.00 87 THR A CA 1
ATOM 669 C C . THR A 1 87 ? -9.650 -6.962 -36.758 1.00 43.00 87 THR A C 1
ATOM 671 O O . THR A 1 87 ? -9.754 -7.872 -37.581 1.00 43.00 87 THR A O 1
ATOM 674 N N . ASN A 1 88 ? -8.770 -5.971 -36.916 1.00 35.88 88 ASN A N 1
ATOM 675 C CA . ASN A 1 88 ? -7.561 -6.167 -37.700 1.00 35.88 88 ASN A CA 1
ATO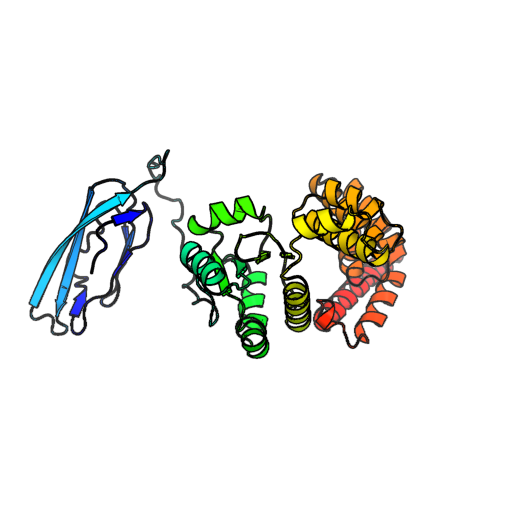M 676 C C . ASN A 1 88 ? -6.776 -7.314 -37.050 1.00 35.88 88 ASN A C 1
ATOM 678 O O . ASN A 1 88 ? -6.426 -7.267 -35.869 1.00 35.88 88 ASN A O 1
ATOM 682 N N . ARG A 1 89 ? -6.540 -8.365 -37.839 1.00 46.12 89 ARG A N 1
ATOM 683 C CA . ARG A 1 89 ? -5.653 -9.486 -37.519 1.00 46.12 89 ARG A CA 1
ATOM 684 C C . ARG A 1 89 ? -4.309 -8.931 -37.036 1.00 46.12 89 ARG A C 1
ATOM 686 O O . ARG A 1 89 ? -3.597 -8.326 -37.829 1.00 46.12 89 ARG A O 1
ATOM 693 N N . GLY A 1 90 ? -3.960 -9.147 -35.768 1.00 40.75 90 GLY A N 1
ATOM 694 C CA . GLY A 1 90 ? -2.601 -8.879 -35.282 1.00 40.75 90 GLY A CA 1
ATOM 695 C C . GLY A 1 90 ? -2.458 -8.264 -33.894 1.00 40.75 90 GLY A C 1
ATOM 696 O O . GLY A 1 90 ? -1.326 -8.146 -33.439 1.00 40.75 90 GLY A O 1
ATOM 697 N N . GLN A 1 91 ? -3.537 -7.911 -33.190 1.00 34.72 91 GLN A N 1
ATOM 698 C CA . GLN A 1 91 ? -3.415 -7.487 -31.792 1.00 34.72 91 GLN A CA 1
ATOM 699 C C . GLN A 1 91 ? -3.679 -8.664 -30.851 1.00 34.72 91 GLN A C 1
ATOM 701 O O . GLN A 1 91 ? -4.733 -9.296 -30.895 1.00 34.72 91 GLN A O 1
ATOM 706 N N . LEU A 1 92 ? -2.652 -8.985 -30.066 1.00 35.09 92 LEU A N 1
ATOM 707 C CA . LEU A 1 92 ? -2.594 -10.082 -29.107 1.00 35.09 92 LEU A CA 1
ATOM 708 C C . LEU A 1 92 ? -3.829 -10.089 -28.197 1.00 35.09 92 LEU A C 1
ATOM 710 O O . LEU A 1 92 ? -4.030 -9.183 -27.392 1.00 35.09 92 LEU A O 1
ATOM 714 N N . VAL A 1 93 ? -4.627 -11.150 -28.317 1.00 39.19 93 VAL A N 1
ATOM 715 C CA . VAL A 1 93 ? -5.545 -11.589 -27.266 1.00 39.19 93 VAL A CA 1
ATOM 716 C C . VAL A 1 93 ? -4.673 -12.127 -26.132 1.00 39.19 93 VAL A C 1
ATOM 718 O O . VAL A 1 93 ? -3.812 -12.974 -26.362 1.00 39.19 93 VAL A O 1
ATOM 721 N N . TYR A 1 94 ? -4.870 -11.555 -24.949 1.00 38.94 94 TYR A N 1
ATOM 722 C CA . TYR A 1 94 ? -4.308 -11.923 -23.651 1.00 38.94 94 TYR A CA 1
ATOM 723 C C . TYR A 1 94 ? -3.949 -13.418 -23.525 1.00 38.94 94 TYR A C 1
ATOM 725 O O . TYR A 1 94 ? -4.811 -14.285 -23.659 1.00 38.94 94 TYR A O 1
ATOM 733 N N . TYR A 1 95 ? -2.675 -13.709 -23.241 1.00 31.59 95 TYR A N 1
ATOM 734 C CA . TYR A 1 95 ? -2.236 -15.021 -22.764 1.00 31.59 95 TYR A CA 1
ATOM 735 C C . TYR A 1 95 ? -2.237 -14.991 -21.230 1.00 31.59 95 TYR A C 1
ATOM 737 O O . TYR A 1 95 ? -1.393 -14.288 -20.661 1.00 31.59 95 TYR A O 1
ATOM 745 N N . PRO A 1 96 ? -3.112 -15.741 -20.537 1.00 39.28 96 PRO A N 1
ATOM 746 C CA . PRO A 1 96 ? -2.931 -15.963 -19.114 1.00 39.28 96 PRO A CA 1
ATOM 747 C C . PRO A 1 96 ? -1.629 -16.750 -18.936 1.00 39.28 96 PRO A C 1
ATOM 749 O O . PRO A 1 96 ? -1.523 -17.918 -19.312 1.00 39.28 96 PRO A O 1
ATOM 752 N N . ARG A 1 97 ? -0.605 -16.113 -18.355 1.00 40.41 97 ARG A N 1
ATOM 753 C CA . ARG A 1 97 ? 0.401 -16.875 -17.605 1.00 40.41 97 ARG A CA 1
ATOM 754 C C . ARG A 1 97 ? -0.398 -17.643 -16.553 1.00 40.41 97 ARG A C 1
ATOM 756 O O . ARG A 1 97 ? -1.145 -16.999 -15.827 1.00 40.41 97 ARG A O 1
ATOM 763 N N . GLY A 1 98 ? -0.314 -18.978 -16.582 1.00 43.75 98 GLY A N 1
ATOM 764 C CA . GLY A 1 98 ? -1.260 -19.901 -15.941 1.00 43.75 98 GLY A CA 1
ATOM 765 C C . GLY A 1 98 ? -1.846 -19.392 -14.625 1.00 43.75 98 GLY A C 1
ATOM 766 O O . GLY A 1 98 ? -1.104 -18.909 -13.771 1.00 43.75 98 GLY A O 1
ATOM 767 N N . GLU A 1 99 ? -3.172 -19.481 -14.493 1.00 51.38 99 GLU A N 1
ATOM 768 C CA . GLU A 1 99 ? -3.912 -19.050 -13.305 1.00 51.38 99 GLU A CA 1
ATOM 769 C C . GLU A 1 99 ? -3.265 -19.628 -12.041 1.00 51.38 99 GLU A C 1
ATOM 771 O O . GLU A 1 99 ? -3.415 -20.810 -11.729 1.00 51.38 99 GLU A O 1
ATOM 776 N N . ARG A 1 100 ? -2.518 -18.797 -11.305 1.00 54.22 100 ARG A N 1
ATOM 777 C CA . ARG A 1 100 ? -2.094 -19.154 -9.954 1.00 54.22 100 ARG A CA 1
ATOM 778 C C . ARG A 1 100 ? -3.354 -19.143 -9.082 1.00 54.22 100 ARG A C 1
ATOM 780 O O . ARG A 1 100 ? -4.050 -18.123 -9.065 1.00 54.22 100 ARG A O 1
ATOM 787 N N . PRO A 1 101 ? -3.681 -20.243 -8.382 1.00 67.31 101 PRO A N 1
ATOM 788 C CA . PRO A 1 101 ? -4.781 -20.228 -7.430 1.00 67.31 101 PRO A CA 1
ATOM 789 C C . PRO A 1 101 ? -4.502 -19.168 -6.360 1.00 67.31 101 PRO A C 1
ATOM 791 O O . PRO A 1 101 ? -3.353 -18.958 -5.975 1.00 67.31 101 PRO A O 1
ATOM 794 N N . ALA A 1 102 ? -5.546 -18.491 -5.878 1.00 79.44 102 ALA A N 1
ATOM 795 C CA . ALA A 1 102 ? -5.364 -17.529 -4.797 1.00 79.44 102 ALA A CA 1
ATOM 796 C C . ALA A 1 102 ? -4.855 -18.227 -3.522 1.00 79.44 102 ALA A C 1
ATOM 798 O O . ALA A 1 102 ? -5.234 -19.380 -3.271 1.00 79.44 102 ALA A O 1
ATOM 799 N N . PRO A 1 103 ? -4.065 -17.529 -2.684 1.00 86.38 103 PRO A N 1
ATOM 800 C CA . PRO A 1 103 ? -3.625 -18.064 -1.404 1.00 86.38 103 PRO A CA 1
ATOM 801 C C . PRO A 1 103 ? -4.796 -18.551 -0.547 1.00 86.38 103 PRO A C 1
ATOM 803 O O . PRO A 1 103 ? -5.935 -18.074 -0.639 1.00 86.38 103 PRO A O 1
ATOM 806 N N . LYS A 1 104 ? -4.519 -19.525 0.323 1.00 85.06 104 LYS A N 1
ATOM 807 C CA . LYS A 1 104 ? -5.551 -20.200 1.114 1.00 85.06 104 LYS A CA 1
ATOM 808 C C . LYS A 1 104 ? -6.397 -19.200 1.914 1.00 85.06 104 LYS A C 1
ATOM 810 O O . LYS A 1 104 ? -5.896 -18.395 2.692 1.00 85.06 104 LYS A O 1
ATOM 815 N N . GLY A 1 105 ? -7.719 -19.314 1.780 1.00 87.88 105 GLY A N 1
ATOM 816 C CA . GLY A 1 105 ? -8.678 -18.493 2.525 1.00 87.88 105 GLY A CA 1
ATOM 817 C C . GLY A 1 105 ? -9.000 -17.138 1.890 1.00 87.88 105 GLY A C 1
ATOM 818 O O . GLY A 1 105 ? -9.754 -16.379 2.498 1.00 87.88 105 GLY A O 1
ATOM 819 N N . PHE A 1 106 ? -8.475 -16.844 0.698 1.00 93.75 106 PHE A N 1
ATOM 820 C CA . PHE A 1 106 ? -8.941 -15.735 -0.130 1.00 93.75 106 PHE A CA 1
ATOM 821 C C . PHE A 1 106 ? -10.091 -16.167 -1.041 1.00 93.75 106 PHE A C 1
ATOM 823 O O . PHE A 1 106 ? -10.104 -17.263 -1.600 1.00 93.75 106 PHE A O 1
ATOM 830 N N . LEU A 1 107 ? -11.048 -15.264 -1.218 1.00 87.00 107 LEU A N 1
ATOM 831 C CA . LEU A 1 107 ? -12.016 -15.313 -2.302 1.00 87.00 107 LEU A CA 1
ATOM 832 C C . LEU A 1 107 ? -11.386 -14.622 -3.518 1.00 87.00 107 LEU A C 1
ATOM 834 O O . LEU A 1 107 ? -11.096 -13.432 -3.441 1.00 87.00 107 LEU A O 1
ATOM 838 N N . LEU A 1 108 ? -11.154 -15.349 -4.613 1.00 86.75 108 LEU A N 1
ATOM 839 C CA . LEU A 1 108 ? -10.584 -14.793 -5.847 1.00 86.75 108 LEU A CA 1
ATOM 840 C C . LEU A 1 108 ? -11.691 -14.270 -6.760 1.00 86.75 108 LEU A C 1
ATOM 842 O O . LEU A 1 108 ? -12.534 -15.056 -7.187 1.00 86.75 108 LEU A O 1
ATOM 846 N N . ASN A 1 109 ? -11.681 -12.976 -7.087 1.00 84.31 109 ASN A N 1
ATOM 847 C CA . ASN A 1 109 ? -12.635 -12.366 -8.024 1.00 84.31 109 ASN A CA 1
ATOM 848 C C . ASN A 1 109 ? -14.102 -12.695 -7.675 1.00 84.31 109 ASN A C 1
ATOM 850 O O . ASN A 1 109 ? -14.898 -13.101 -8.524 1.00 84.31 109 ASN A O 1
ATOM 854 N N . ARG A 1 110 ? -14.457 -12.587 -6.388 1.00 83.94 110 ARG A N 1
ATOM 855 C CA . ARG A 1 110 ? -15.830 -12.766 -5.872 1.00 83.94 110 ARG A CA 1
ATOM 856 C C . ARG A 1 110 ? -16.216 -11.615 -4.926 1.00 83.94 110 ARG A C 1
ATOM 858 O O . ARG A 1 110 ? -16.436 -11.861 -3.736 1.00 83.94 110 ARG A O 1
ATOM 865 N N . PRO A 1 111 ? -16.272 -10.360 -5.414 1.00 86.88 111 PRO A N 1
ATOM 866 C CA . PRO A 1 111 ? -16.531 -9.193 -4.569 1.00 86.88 111 PRO A CA 1
ATOM 867 C C . PRO A 1 111 ? -17.867 -9.286 -3.818 1.00 86.88 111 PRO A C 1
ATOM 869 O O . PRO A 1 111 ? -17.878 -9.139 -2.597 1.00 86.88 111 PRO A O 1
ATOM 872 N N . ASP A 1 112 ? -18.963 -9.648 -4.490 1.00 85.12 112 ASP A N 1
ATOM 873 C CA . ASP A 1 112 ? -20.291 -9.754 -3.862 1.00 85.12 112 ASP A CA 1
ATOM 874 C C . ASP A 1 112 ? -20.318 -10.756 -2.704 1.00 85.12 112 ASP A C 1
ATOM 876 O O . ASP A 1 112 ? -20.834 -10.472 -1.619 1.00 85.12 112 ASP A O 1
ATOM 880 N N . GLN A 1 113 ? -19.700 -11.925 -2.902 1.00 86.81 113 GLN A N 1
ATOM 881 C CA . GLN A 1 113 ? -19.608 -12.961 -1.876 1.00 86.81 113 GLN A CA 1
ATOM 882 C C . GLN A 1 113 ? -18.778 -12.490 -0.676 1.00 86.81 113 GLN A C 1
ATOM 884 O O . GLN A 1 113 ? -19.151 -12.746 0.471 1.00 86.81 113 GLN A O 1
ATOM 889 N N . ALA A 1 114 ? -17.664 -11.796 -0.922 1.00 92.44 114 ALA A N 1
ATOM 890 C CA . ALA A 1 114 ? -16.807 -11.273 0.135 1.00 92.44 114 ALA A CA 1
ATOM 891 C C . ALA A 1 114 ? -17.527 -10.196 0.962 1.00 92.44 114 ALA A C 1
ATOM 893 O O . ALA A 1 114 ? -17.535 -10.266 2.194 1.00 92.44 114 ALA A O 1
ATOM 894 N N . ILE A 1 115 ? -18.206 -9.259 0.295 1.00 94.44 115 ILE A N 1
ATOM 895 C CA . ILE A 1 115 ? -18.990 -8.195 0.936 1.00 94.44 115 ILE A CA 1
ATOM 896 C C . ILE A 1 115 ? -20.131 -8.795 1.763 1.00 94.44 115 ILE A C 1
ATOM 898 O O . ILE A 1 115 ? -20.320 -8.426 2.926 1.00 94.44 115 ILE A O 1
ATOM 902 N N . GLN A 1 116 ? -20.869 -9.761 1.211 1.00 92.81 116 GLN A N 1
ATOM 903 C CA . GLN A 1 116 ? -21.947 -10.424 1.940 1.00 92.81 116 GLN A CA 1
ATOM 904 C C . GLN A 1 116 ? -21.424 -11.210 3.152 1.00 92.81 116 GLN A C 1
ATOM 906 O O . GLN A 1 116 ? -22.026 -11.165 4.225 1.00 92.81 116 GLN A O 1
ATOM 911 N N . SER A 1 117 ? -20.284 -11.893 3.014 1.00 92.62 117 SER A N 1
ATOM 912 C CA . SER A 1 117 ? -19.635 -12.620 4.112 1.00 92.62 117 SER A CA 1
ATOM 913 C C . SER A 1 117 ? -19.218 -11.680 5.248 1.00 92.62 117 SER A C 1
ATOM 915 O O . SER A 1 117 ? -19.498 -11.968 6.414 1.00 92.62 117 SER A O 1
ATOM 917 N N . ALA A 1 118 ? -18.628 -10.524 4.924 1.00 97.31 118 ALA A N 1
ATOM 918 C CA . ALA A 1 118 ? -18.232 -9.516 5.908 1.00 97.31 118 ALA A CA 1
ATOM 919 C C . ALA A 1 118 ? -19.444 -8.951 6.670 1.00 97.31 118 ALA A C 1
ATOM 921 O O . ALA A 1 118 ? -19.418 -8.862 7.900 1.00 97.31 118 ALA A O 1
ATOM 922 N N . LYS A 1 119 ? -20.545 -8.667 5.958 1.00 97.50 119 LYS A N 1
ATOM 923 C CA . LYS A 1 119 ? -21.824 -8.242 6.555 1.00 97.50 119 LYS A CA 1
ATOM 924 C C . LYS A 1 119 ? -22.399 -9.292 7.501 1.00 97.50 119 LYS A C 1
ATOM 926 O O . LYS A 1 119 ? -22.672 -8.975 8.656 1.00 97.50 119 LYS A O 1
ATOM 931 N N . ASN A 1 120 ? -22.531 -10.535 7.039 1.00 96.44 120 ASN A N 1
ATOM 932 C CA . ASN A 1 120 ? -23.132 -11.623 7.816 1.00 96.44 120 ASN A CA 1
ATOM 933 C C . ASN A 1 120 ? -22.333 -11.948 9.082 1.00 96.44 120 ASN A C 1
ATOM 935 O O . ASN A 1 120 ? -22.907 -12.282 10.114 1.00 96.44 120 ASN A O 1
ATOM 939 N N . ARG A 1 121 ? -21.002 -11.854 9.004 1.00 95.62 121 ARG A N 1
ATOM 940 C CA . ARG A 1 121 ? -20.097 -12.184 10.111 1.00 95.62 121 ARG A CA 1
ATOM 941 C C . ARG A 1 121 ? -19.778 -10.997 11.016 1.00 95.62 121 ARG A C 1
ATOM 943 O O . ARG A 1 121 ? -19.057 -11.187 11.990 1.00 95.62 121 ARG A O 1
ATOM 950 N N . ASN A 1 122 ? -20.268 -9.795 10.693 1.00 96.44 122 ASN A N 1
ATOM 951 C CA . ASN A 1 122 ? -19.841 -8.546 11.328 1.00 96.44 122 ASN A CA 1
ATOM 952 C C . ASN A 1 122 ? -18.302 -8.442 11.398 1.00 96.44 122 ASN A C 1
ATOM 954 O O . ASN A 1 122 ? -17.729 -8.180 12.455 1.00 96.44 122 ASN A O 1
ATOM 958 N N . ALA A 1 123 ? -17.641 -8.742 10.280 1.00 97.19 123 ALA A N 1
ATOM 959 C CA . ALA A 1 123 ? -16.195 -8.897 10.194 1.00 97.19 123 ALA A CA 1
ATOM 960 C C . ALA A 1 123 ? -15.568 -7.812 9.313 1.00 97.19 123 ALA A C 1
ATOM 962 O O . ALA A 1 123 ? -16.231 -7.248 8.442 1.00 97.19 123 ALA A O 1
ATOM 963 N N . LEU A 1 124 ? -14.272 -7.571 9.516 1.00 98.62 124 LEU A N 1
ATOM 964 C CA . LEU A 1 124 ? -13.470 -6.794 8.578 1.00 98.62 124 LEU A CA 1
ATOM 965 C C . LEU A 1 124 ? -13.344 -7.523 7.239 1.00 98.62 124 LEU A C 1
ATOM 967 O O . LEU A 1 124 ? -13.330 -8.760 7.191 1.00 98.62 124 LEU A O 1
ATOM 971 N N . LEU A 1 125 ? -13.198 -6.742 6.174 1.00 98.75 125 LEU A N 1
ATOM 972 C CA . LEU A 1 125 ? -12.874 -7.208 4.835 1.00 98.75 125 LEU A CA 1
ATOM 973 C C . LEU A 1 125 ? -11.523 -6.621 4.415 1.00 98.75 125 LEU A C 1
ATOM 975 O O . LEU A 1 125 ? -11.354 -5.406 4.369 1.00 98.75 125 LEU A O 1
ATOM 979 N N . MET A 1 126 ? -10.574 -7.495 4.098 1.00 98.75 126 MET A N 1
ATOM 980 C CA . MET A 1 126 ? -9.298 -7.133 3.494 1.00 98.75 126 MET A CA 1
ATOM 981 C C . MET A 1 126 ? -9.375 -7.392 1.990 1.00 98.75 126 MET A C 1
ATOM 983 O O . MET A 1 126 ? -9.622 -8.527 1.577 1.00 98.75 126 MET A O 1
ATOM 987 N N . ILE A 1 127 ? -9.181 -6.348 1.190 1.00 98.69 127 ILE A N 1
ATOM 988 C CA . ILE A 1 127 ? -9.237 -6.394 -0.273 1.00 98.69 127 ILE A CA 1
ATOM 989 C C . ILE A 1 127 ? -7.825 -6.185 -0.810 1.00 98.69 127 ILE A C 1
ATOM 991 O O . ILE A 1 127 ? -7.260 -5.115 -0.617 1.00 98.69 127 ILE A O 1
ATOM 995 N N . ASP A 1 128 ? -7.270 -7.196 -1.468 1.00 98.31 128 ASP A N 1
ATOM 996 C CA . ASP A 1 128 ? -5.997 -7.132 -2.186 1.00 98.31 128 ASP A CA 1
ATOM 997 C C . ASP A 1 128 ? -6.255 -6.875 -3.676 1.00 98.31 128 ASP A C 1
ATOM 999 O O . ASP A 1 128 ? -6.756 -7.753 -4.383 1.00 98.31 128 ASP A O 1
ATOM 1003 N N . PHE A 1 129 ? -5.939 -5.665 -4.138 1.00 97.31 129 PHE A N 1
ATOM 1004 C CA . PHE A 1 129 ? -5.937 -5.307 -5.553 1.00 97.31 129 PHE A CA 1
ATOM 1005 C C . PHE A 1 129 ? -4.585 -5.684 -6.157 1.00 97.31 129 PHE A C 1
ATOM 1007 O O . PHE A 1 129 ? -3.577 -5.007 -5.923 1.00 97.31 129 PHE A O 1
ATOM 1014 N N . PHE A 1 130 ? -4.578 -6.748 -6.956 1.00 92.56 130 PHE A N 1
ATOM 1015 C CA . PHE A 1 130 ? -3.364 -7.355 -7.500 1.00 92.56 130 PHE A CA 1
ATOM 1016 C C . PHE A 1 130 ? -3.452 -7.531 -9.018 1.00 92.56 130 PHE A C 1
ATOM 1018 O O . PHE A 1 130 ? -4.543 -7.590 -9.574 1.00 92.56 130 PHE A O 1
ATOM 1025 N N . GLY A 1 131 ? -2.305 -7.683 -9.679 1.00 84.38 131 GLY A N 1
ATOM 1026 C CA . GLY A 1 131 ? -2.239 -8.149 -11.066 1.00 84.38 131 GLY A CA 1
ATOM 1027 C C . GLY A 1 131 ? -1.267 -9.315 -11.199 1.00 84.38 131 GLY A C 1
ATOM 1028 O O . GLY A 1 131 ? -0.230 -9.341 -10.541 1.00 84.38 131 GLY A O 1
ATOM 1029 N N . HIS A 1 132 ? -1.549 -10.273 -12.081 1.00 77.94 132 HIS A N 1
ATOM 1030 C CA . HIS A 1 132 ? -0.649 -11.417 -12.317 1.00 77.94 132 HIS A CA 1
ATOM 1031 C C . HIS A 1 132 ? 0.741 -10.996 -12.824 1.00 77.94 132 HIS A C 1
ATOM 1033 O O . HIS A 1 132 ? 1.750 -11.666 -12.603 1.00 77.94 132 HIS A O 1
ATOM 1039 N N . TRP A 1 133 ? 0.791 -9.862 -13.517 1.00 76.38 133 TRP A N 1
ATOM 1040 C CA . TRP A 1 133 ? 2.003 -9.253 -14.050 1.00 76.38 133 TRP A CA 1
ATOM 1041 C C . TRP A 1 133 ? 2.776 -8.420 -13.024 1.00 76.38 133 TRP A C 1
ATOM 1043 O O . TRP A 1 133 ? 3.852 -7.947 -13.367 1.00 76.38 133 TRP A O 1
ATOM 1053 N N . CYS A 1 134 ? 2.256 -8.227 -11.810 1.00 83.88 134 CYS A N 1
ATOM 1054 C CA . CYS A 1 134 ? 2.836 -7.367 -10.779 1.00 83.88 134 CYS A CA 1
ATOM 1055 C C . CYS A 1 134 ? 3.801 -8.173 -9.887 1.00 83.88 134 CYS A C 1
ATOM 1057 O O . CYS A 1 134 ? 3.348 -8.955 -9.046 1.00 83.88 134 CYS A O 1
ATOM 1059 N N . PRO A 1 135 ? 5.133 -7.995 -10.008 1.00 82.69 135 PRO A N 1
ATOM 1060 C CA . PRO A 1 135 ? 6.084 -8.759 -9.200 1.00 82.69 135 PRO A CA 1
ATOM 1061 C C . PRO A 1 135 ? 5.943 -8.524 -7.686 1.00 82.69 135 PRO A C 1
ATOM 1063 O O . PRO A 1 135 ? 5.921 -9.511 -6.953 1.00 82.69 135 PRO A O 1
ATOM 1066 N N . PRO A 1 136 ? 5.755 -7.282 -7.186 1.00 86.44 136 PRO A N 1
ATOM 1067 C CA . PRO A 1 136 ? 5.538 -7.057 -5.756 1.00 86.44 136 PRO A CA 1
ATOM 1068 C C . PRO A 1 136 ? 4.260 -7.719 -5.214 1.00 86.44 136 PRO A C 1
ATOM 1070 O O . PRO A 1 136 ? 4.206 -8.089 -4.044 1.00 86.44 136 PRO A O 1
ATOM 1073 N N . CYS A 1 137 ? 3.246 -7.920 -6.060 1.00 90.94 137 CYS A N 1
ATOM 1074 C CA . CYS A 1 137 ? 2.038 -8.656 -5.699 1.00 90.94 137 CYS A CA 1
ATOM 1075 C C . CYS A 1 137 ? 2.341 -10.149 -5.479 1.00 90.94 137 CYS A C 1
ATOM 1077 O O . CYS A 1 137 ? 1.889 -10.734 -4.499 1.00 90.94 137 CYS A O 1
ATOM 1079 N N . ASN A 1 138 ? 3.169 -10.743 -6.346 1.00 84.88 138 ASN A N 1
ATOM 1080 C CA . ASN A 1 138 ? 3.615 -12.132 -6.195 1.00 84.88 138 ASN A CA 1
ATOM 1081 C C . ASN A 1 138 ? 4.469 -12.323 -4.930 1.00 84.88 138 ASN A C 1
ATOM 1083 O O . ASN A 1 138 ? 4.351 -13.346 -4.264 1.00 84.88 138 ASN A O 1
ATOM 1087 N N . LEU A 1 139 ? 5.272 -11.319 -4.551 1.00 86.44 139 LEU A N 1
ATOM 1088 C CA . LEU A 1 139 ? 6.021 -11.348 -3.290 1.00 86.44 139 LEU A CA 1
ATOM 1089 C C . LEU A 1 139 ? 5.100 -11.371 -2.062 1.00 86.44 139 LEU A C 1
ATOM 1091 O O . LEU A 1 139 ? 5.433 -12.035 -1.083 1.00 86.44 139 LEU A O 1
ATOM 1095 N N . PHE A 1 140 ? 3.954 -10.677 -2.088 1.00 93.69 140 PHE A N 1
ATOM 1096 C CA . PHE A 1 140 ? 2.956 -10.789 -1.015 1.00 93.69 140 PHE A CA 1
ATOM 1097 C C . PHE A 1 140 ? 2.379 -12.199 -0.925 1.00 93.69 140 PHE A C 1
ATOM 1099 O O . PHE A 1 140 ? 2.280 -12.737 0.178 1.00 93.69 140 PHE A O 1
ATOM 1106 N N . ASP A 1 141 ? 2.021 -12.791 -2.066 1.00 89.81 141 ASP A N 1
ATOM 1107 C CA . ASP A 1 141 ? 1.472 -14.147 -2.108 1.00 89.81 141 ASP A CA 1
ATOM 1108 C C . ASP A 1 141 ? 2.448 -15.143 -1.468 1.00 89.81 141 ASP A C 1
ATOM 1110 O O . A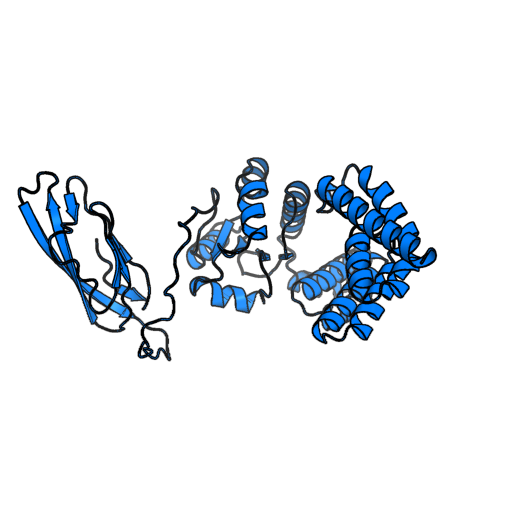SP A 1 141 ? 2.095 -15.816 -0.499 1.00 89.81 141 ASP A O 1
ATOM 1114 N N . GLU A 1 142 ? 3.695 -15.142 -1.944 1.00 86.56 142 GLU A N 1
ATOM 1115 C CA . GLU A 1 142 ? 4.734 -16.105 -1.566 1.00 86.56 142 GLU A CA 1
ATOM 1116 C C . GLU A 1 142 ? 5.252 -15.894 -0.129 1.00 86.56 142 GLU A C 1
ATOM 1118 O O . GLU A 1 142 ? 5.423 -16.856 0.618 1.00 86.56 142 GLU A O 1
ATOM 1123 N N . ASN A 1 143 ? 5.480 -14.645 0.299 1.00 88.06 143 ASN A N 1
ATOM 1124 C CA . ASN A 1 143 ? 6.164 -14.367 1.573 1.00 88.06 143 ASN A CA 1
ATOM 1125 C C . ASN A 1 143 ? 5.228 -14.010 2.734 1.00 88.06 143 ASN A C 1
ATOM 1127 O O . ASN A 1 143 ? 5.670 -13.962 3.887 1.00 88.06 143 ASN A O 1
ATOM 1131 N N . VAL A 1 144 ? 3.958 -13.702 2.454 1.00 94.56 144 VAL A N 1
ATOM 1132 C CA . VAL A 1 144 ? 3.021 -13.197 3.466 1.00 94.56 144 VAL A CA 1
ATOM 1133 C C . VAL A 1 144 ? 1.728 -13.999 3.486 1.00 94.56 144 VAL A C 1
ATOM 1135 O O . VAL A 1 144 ? 1.345 -14.482 4.547 1.00 94.56 144 VAL A O 1
ATOM 1138 N N . PHE A 1 145 ? 1.034 -14.150 2.358 1.00 94.81 145 PHE A N 1
ATOM 1139 C CA . PHE A 1 145 ? -0.325 -14.701 2.355 1.00 94.81 145 PHE A CA 1
ATOM 1140 C C . PHE A 1 145 ? -0.380 -16.224 2.479 1.00 94.81 145 PHE A C 1
ATOM 1142 O O . PHE A 1 145 ? -1.349 -16.749 3.030 1.00 94.81 145 PHE A O 1
ATOM 1149 N N . GLU A 1 146 ? 0.649 -16.933 2.015 1.00 89.88 146 GLU A N 1
ATOM 1150 C CA . GLU A 1 146 ? 0.792 -18.379 2.223 1.00 89.88 146 GLU A CA 1
ATOM 1151 C C . GLU A 1 146 ? 1.300 -18.742 3.630 1.00 89.88 146 GLU A C 1
ATOM 1153 O O . GLU A 1 146 ? 1.211 -19.899 4.054 1.00 89.88 146 GLU A O 1
ATOM 1158 N N . ASP A 1 147 ? 1.776 -17.759 4.397 1.00 92.75 147 ASP A N 1
ATOM 1159 C CA . ASP A 1 147 ? 2.348 -17.986 5.717 1.00 92.75 147 ASP A CA 1
ATOM 1160 C C . ASP A 1 147 ? 1.284 -18.366 6.767 1.00 92.75 147 ASP A C 1
ATOM 1162 O O . ASP A 1 147 ? 0.140 -17.879 6.807 1.00 92.75 147 ASP A O 1
ATOM 1166 N N . ARG A 1 148 ? 1.678 -19.263 7.676 1.00 93.62 148 ARG A N 1
ATOM 1167 C CA . ARG A 1 148 ? 0.815 -19.745 8.757 1.00 93.62 148 ARG A CA 1
ATOM 1168 C C . ARG A 1 148 ? 0.433 -18.628 9.729 1.00 93.62 148 ARG A C 1
ATOM 1170 O O . ARG A 1 148 ? -0.722 -18.595 10.157 1.00 93.62 148 ARG A O 1
ATOM 1177 N N . ASP A 1 149 ? 1.356 -17.736 10.077 1.00 94.69 149 ASP A N 1
ATOM 1178 C CA . ASP A 1 149 ? 1.107 -16.657 11.034 1.00 94.69 149 ASP A CA 1
ATOM 1179 C C . ASP A 1 149 ? 0.081 -15.680 10.472 1.00 94.69 149 ASP A C 1
ATOM 1181 O O . ASP A 1 149 ? -0.855 -15.295 11.174 1.00 94.69 149 ASP A O 1
ATOM 1185 N N . PHE A 1 150 ? 0.176 -15.363 9.177 1.00 96.56 150 PHE A N 1
ATOM 1186 C CA . PHE A 1 150 ? -0.843 -14.585 8.479 1.00 96.56 150 PHE A CA 1
ATOM 1187 C C . PHE A 1 150 ? -2.206 -15.277 8.509 1.00 96.56 150 PHE A C 1
ATOM 1189 O O . PHE A 1 150 ? -3.211 -14.646 8.853 1.00 96.56 150 PHE A O 1
ATOM 1196 N N . THR A 1 151 ? -2.256 -16.576 8.207 1.00 94.50 151 THR A N 1
ATOM 1197 C CA . THR A 1 151 ? -3.507 -17.347 8.232 1.00 94.50 151 THR A CA 1
ATOM 1198 C C . THR A 1 151 ? -4.163 -17.315 9.616 1.00 94.50 151 THR A C 1
ATOM 1200 O O . THR A 1 151 ? -5.370 -17.087 9.721 1.00 94.50 151 THR A O 1
ATOM 1203 N N . VAL A 1 152 ? -3.378 -17.511 10.681 1.00 94.81 152 VAL A N 1
ATOM 1204 C CA . VAL A 1 152 ? -3.858 -17.474 12.071 1.00 94.81 152 VAL A CA 1
ATOM 1205 C C . VAL A 1 152 ? -4.327 -16.069 12.443 1.00 94.81 152 VAL A C 1
ATOM 1207 O O . VAL A 1 152 ? -5.441 -15.908 12.944 1.00 94.81 152 VAL A O 1
ATOM 1210 N N . LYS A 1 153 ? -3.511 -15.049 12.157 1.00 95.81 153 LYS A N 1
ATOM 1211 C CA . LYS A 1 153 ? -3.796 -13.649 12.489 1.00 95.81 153 LYS A CA 1
ATOM 1212 C C . LYS A 1 153 ? -5.065 -13.148 11.805 1.00 95.81 153 LYS A C 1
ATOM 1214 O O . LYS A 1 153 ? -5.887 -12.495 12.429 1.00 95.81 153 LYS A O 1
ATOM 1219 N N . THR A 1 154 ? -5.267 -13.518 10.542 1.00 97.12 154 THR A N 1
ATOM 1220 C CA . THR A 1 154 ? -6.395 -13.053 9.721 1.00 97.12 154 THR A CA 1
ATOM 1221 C C . THR A 1 154 ? -7.587 -14.011 9.703 1.00 97.12 154 THR A C 1
ATOM 1223 O O . THR A 1 154 ? -8.473 -13.875 8.857 1.00 97.12 154 THR A O 1
ATOM 1226 N N . GLY A 1 155 ? -7.659 -14.991 10.611 1.00 95.88 155 GLY A N 1
ATOM 1227 C CA . GLY A 1 155 ? -8.729 -16.002 10.615 1.00 95.88 155 GLY A CA 1
ATOM 1228 C C . GLY A 1 155 ? -10.144 -15.426 10.792 1.00 95.88 155 GLY A C 1
ATOM 1229 O O . GLY A 1 155 ? -11.129 -16.005 10.326 1.00 95.88 155 GLY A O 1
ATOM 1230 N N . LYS A 1 156 ? -10.259 -14.254 11.428 1.00 96.12 156 LYS A N 1
ATOM 1231 C CA . LYS A 1 156 ? -11.533 -13.540 11.626 1.00 96.12 156 LYS A CA 1
ATOM 1232 C C . LYS A 1 156 ? -11.861 -12.545 10.509 1.00 96.12 156 LYS A C 1
ATOM 1234 O O . LYS A 1 156 ? -12.992 -12.074 10.457 1.00 96.12 156 LYS A O 1
ATOM 1239 N N . ILE A 1 157 ? -10.910 -12.267 9.622 1.00 98.50 157 ILE A N 1
ATOM 1240 C CA . ILE A 1 157 ? -11.023 -11.288 8.540 1.00 98.50 157 ILE A CA 1
ATOM 1241 C C . ILE A 1 157 ? -11.476 -12.011 7.267 1.00 98.50 157 ILE A C 1
ATOM 1243 O O . ILE A 1 157 ? -10.963 -13.082 6.928 1.00 98.50 157 ILE A O 1
ATOM 1247 N N . VAL A 1 158 ? -12.456 -11.445 6.561 1.00 98.44 158 VAL A N 1
ATOM 1248 C CA . VAL A 1 158 ? -12.810 -11.898 5.210 1.00 98.44 158 VAL A CA 1
ATOM 1249 C C . VAL A 1 158 ? -11.753 -11.368 4.250 1.00 98.44 158 VAL A C 1
ATOM 1251 O O . VAL A 1 158 ? -11.408 -10.194 4.310 1.00 98.44 158 VAL A O 1
ATOM 1254 N N . LYS A 1 159 ? -11.221 -12.223 3.378 1.00 98.44 159 LYS A N 1
ATOM 1255 C CA . LYS A 1 159 ? -10.132 -11.865 2.466 1.00 98.44 159 LYS A CA 1
ATOM 1256 C C . LYS A 1 159 ? -10.603 -11.987 1.022 1.00 98.44 159 LYS A C 1
ATOM 1258 O O . LYS A 1 159 ? -11.077 -13.049 0.619 1.00 98.44 159 LYS A O 1
ATOM 1263 N N . LEU A 1 160 ? -10.485 -10.906 0.263 1.00 97.56 160 LEU A N 1
ATOM 1264 C CA . LEU A 1 160 ? -10.807 -10.822 -1.158 1.00 97.56 160 LEU A CA 1
ATOM 1265 C C . LEU A 1 160 ? -9.520 -10.513 -1.916 1.00 97.56 160 LEU A C 1
ATOM 1267 O O . LEU A 1 160 ? -8.862 -9.524 -1.614 1.00 97.56 160 LEU A O 1
ATOM 1271 N N . LYS A 1 161 ? -9.180 -11.350 -2.894 1.00 95.00 161 LYS A N 1
ATOM 1272 C CA . LYS A 1 161 ? -8.110 -11.086 -3.856 1.00 95.00 161 LYS A CA 1
ATOM 1273 C C . LYS A 1 161 ? -8.775 -10.729 -5.180 1.00 95.00 161 LYS A C 1
ATOM 1275 O O . LYS A 1 161 ? -9.590 -11.507 -5.683 1.00 95.00 161 LYS A O 1
ATOM 1280 N N . LEU A 1 162 ? -8.518 -9.526 -5.677 1.00 91.25 162 LEU A N 1
ATOM 1281 C CA . LEU A 1 162 ? -9.270 -8.920 -6.768 1.00 91.25 162 LEU A CA 1
ATOM 1282 C C . LEU A 1 162 ? -8.323 -8.512 -7.894 1.00 91.25 162 LEU A C 1
ATOM 1284 O O . LEU A 1 162 ? -7.521 -7.591 -7.739 1.00 91.25 162 LEU A O 1
ATOM 1288 N N . ASP A 1 163 ? -8.419 -9.237 -9.005 1.00 85.94 163 ASP A N 1
ATOM 1289 C CA . ASP A 1 163 ? -7.590 -9.033 -10.184 1.00 85.94 163 ASP A CA 1
ATOM 1290 C C . ASP A 1 163 ? -7.970 -7.716 -10.846 1.00 85.94 163 ASP A C 1
ATOM 1292 O O . ASP A 1 163 ? -9.117 -7.473 -11.223 1.00 85.94 163 ASP A O 1
ATOM 1296 N N . VAL A 1 164 ? -6.972 -6.864 -10.980 1.00 83.69 164 VAL A N 1
ATOM 1297 C CA . VAL A 1 164 ? -7.084 -5.514 -11.500 1.00 83.69 164 VAL A CA 1
ATOM 1298 C C . VAL A 1 164 ? -7.408 -5.497 -12.994 1.00 83.69 164 VAL A C 1
ATOM 1300 O O . VAL A 1 164 ? -7.964 -4.504 -13.469 1.00 83.69 164 VAL A O 1
ATOM 1303 N N . ASP A 1 165 ? -7.120 -6.577 -13.716 1.00 79.81 165 ASP A N 1
ATOM 1304 C CA . ASP A 1 165 ? -7.467 -6.718 -15.131 1.00 79.81 165 ASP A CA 1
ATOM 1305 C C . ASP A 1 165 ? -8.909 -7.223 -15.330 1.00 79.81 165 ASP A C 1
ATOM 1307 O O . ASP A 1 165 ? -9.464 -7.103 -16.424 1.00 79.81 165 ASP A O 1
ATOM 1311 N N . SER A 1 166 ? -9.556 -7.727 -14.271 1.00 79.00 166 SER A N 1
ATOM 1312 C CA . SER A 1 166 ? -10.968 -8.116 -14.292 1.00 79.00 166 SER A CA 1
ATOM 1313 C C . SER A 1 166 ? -11.884 -6.905 -14.110 1.00 79.00 166 SER A C 1
ATOM 1315 O O . SER A 1 166 ? -11.669 -6.046 -13.250 1.00 79.00 166 SER A O 1
ATOM 1317 N N . ASP A 1 167 ? -12.966 -6.872 -14.883 1.00 74.31 167 ASP A N 1
ATOM 1318 C CA . ASP A 1 167 ? -14.070 -5.915 -14.762 1.00 74.31 167 ASP A CA 1
ATOM 1319 C C . ASP A 1 167 ? -14.765 -5.941 -13.392 1.00 74.31 167 ASP A C 1
ATOM 1321 O O . ASP A 1 167 ? -15.194 -4.898 -12.895 1.00 74.31 167 ASP A O 1
ATOM 1325 N N . LEU A 1 168 ? -14.763 -7.095 -12.719 1.00 75.12 168 LEU A N 1
ATOM 1326 C CA . LEU A 1 168 ? -15.224 -7.264 -11.336 1.00 75.12 168 LEU A CA 1
ATOM 1327 C C . LEU A 1 168 ? -14.487 -6.352 -10.339 1.00 75.12 168 LEU A C 1
ATOM 1329 O O . LEU A 1 168 ? -14.974 -6.131 -9.229 1.00 75.12 168 LEU A O 1
ATOM 1333 N N . SER A 1 169 ? -13.310 -5.832 -10.706 1.00 82.88 169 SER A N 1
ATOM 1334 C CA . SER A 1 169 ? -12.530 -4.920 -9.867 1.00 82.88 169 SER A CA 1
ATOM 1335 C C . SER A 1 169 ? -12.912 -3.449 -10.002 1.00 82.88 169 SER A C 1
ATOM 1337 O O . SER A 1 169 ? -12.617 -2.672 -9.094 1.00 82.88 169 SER A O 1
ATOM 1339 N N . TRP A 1 170 ? -13.554 -3.044 -11.102 1.00 84.94 170 TRP A N 1
ATOM 1340 C CA . TRP A 1 170 ? -13.644 -1.633 -11.494 1.00 84.94 170 TRP A CA 1
ATOM 1341 C C . TRP A 1 170 ? -14.413 -0.770 -10.491 1.00 84.94 170 TRP A C 1
ATOM 1343 O O . TRP A 1 170 ? -13.931 0.299 -10.124 1.00 84.94 170 TRP A O 1
ATOM 1353 N N . GLU A 1 171 ? -15.557 -1.247 -9.992 1.00 90.75 171 GLU A N 1
ATOM 1354 C CA . GLU A 1 171 ? -16.358 -0.506 -9.005 1.00 90.75 171 GLU A CA 1
ATOM 1355 C C . GLU A 1 171 ? -15.576 -0.270 -7.705 1.00 90.75 171 GLU A C 1
ATOM 1357 O O . GLU A 1 171 ? -15.530 0.844 -7.180 1.00 90.75 171 GLU A O 1
ATOM 1362 N N . LEU A 1 172 ? -14.920 -1.312 -7.187 1.00 94.69 172 LEU A N 1
ATOM 1363 C CA . LEU A 1 172 ? -14.163 -1.209 -5.941 1.00 94.69 172 LEU A CA 1
ATOM 1364 C C . LEU A 1 172 ? -12.876 -0.394 -6.127 1.00 94.69 172 LEU A C 1
ATOM 1366 O O . LEU A 1 172 ? -12.515 0.370 -5.233 1.00 94.69 172 LEU A O 1
ATOM 1370 N N . LYS A 1 173 ? -12.216 -0.490 -7.286 1.00 93.56 173 LYS A N 1
ATOM 1371 C CA . LYS A 1 173 ? -11.064 0.356 -7.626 1.00 93.56 173 LYS A CA 1
ATOM 1372 C C . LYS A 1 173 ? -11.416 1.835 -7.623 1.00 93.56 173 LYS A C 1
ATOM 1374 O O . LYS A 1 173 ? -10.670 2.619 -7.041 1.00 93.56 173 LYS A O 1
ATOM 1379 N N . ASP A 1 174 ? -12.535 2.201 -8.247 1.00 94.62 174 ASP A N 1
ATOM 1380 C CA . ASP A 1 174 ? -13.011 3.584 -8.293 1.00 94.62 174 ASP A CA 1
ATOM 1381 C C . ASP A 1 174 ? -13.362 4.083 -6.884 1.00 94.62 174 ASP A C 1
ATOM 1383 O O . ASP A 1 174 ? -12.808 5.079 -6.410 1.00 94.62 174 ASP A O 1
ATOM 1387 N N . LYS A 1 175 ? -14.161 3.306 -6.137 1.00 96.06 175 LYS A N 1
ATOM 1388 C CA . LYS A 1 175 ? -14.531 3.615 -4.747 1.00 96.06 175 LYS A CA 1
ATOM 1389 C C . LYS A 1 175 ? -13.311 3.877 -3.857 1.00 96.06 175 LYS A C 1
ATOM 1391 O O . LYS A 1 175 ? -13.261 4.863 -3.109 1.00 96.06 175 LYS A O 1
ATOM 1396 N N . PHE A 1 176 ? -12.309 3.005 -3.925 1.00 96.94 176 PHE A N 1
ATOM 1397 C CA . PHE A 1 176 ? -11.108 3.120 -3.100 1.00 96.94 176 PHE A CA 1
ATOM 1398 C C . PHE A 1 176 ? -9.995 3.956 -3.745 1.00 96.94 176 PHE A C 1
ATOM 1400 O O . PHE A 1 176 ? -8.960 4.137 -3.107 1.00 96.94 176 PHE A O 1
ATOM 1407 N N . LYS A 1 177 ? -10.209 4.541 -4.935 1.00 95.81 177 LYS A N 1
ATOM 1408 C CA . LYS A 1 177 ? -9.198 5.296 -5.702 1.00 95.81 177 LYS A CA 1
ATOM 1409 C C . LYS A 1 177 ? -7.854 4.557 -5.741 1.00 95.81 177 LYS A C 1
ATOM 1411 O O . LYS A 1 177 ? -6.848 5.046 -5.232 1.00 95.81 177 LYS A O 1
ATOM 1416 N N . VAL A 1 178 ? -7.861 3.330 -6.249 1.00 95.06 178 VAL A N 1
ATOM 1417 C CA . VAL A 1 178 ? -6.647 2.507 -6.347 1.00 95.06 178 VAL A CA 1
ATOM 1418 C C . VAL A 1 178 ? -5.792 2.998 -7.521 1.00 95.06 178 VAL A C 1
ATOM 1420 O O . VAL A 1 178 ? -6.183 2.811 -8.672 1.00 95.06 178 VAL A O 1
ATOM 1423 N N . GLY A 1 179 ? -4.653 3.635 -7.224 1.00 88.25 179 GLY A N 1
ATOM 1424 C CA . GLY A 1 179 ? -3.729 4.209 -8.220 1.00 88.25 179 GLY A CA 1
ATOM 1425 C C . GLY A 1 179 ? -2.527 3.327 -8.581 1.00 88.25 179 GLY A C 1
ATOM 1426 O O . GLY A 1 179 ? -2.012 3.409 -9.694 1.00 88.25 179 GLY A O 1
ATOM 1427 N N . GLY A 1 180 ? -2.123 2.422 -7.684 1.00 90.31 180 GLY A N 1
ATOM 1428 C CA . GLY A 1 180 ? -0.961 1.545 -7.858 1.00 90.31 180 GLY A CA 1
ATOM 1429 C C . GLY A 1 180 ? -1.180 0.144 -7.293 1.00 90.31 180 GLY A C 1
ATOM 1430 O O . GLY A 1 180 ? -2.184 -0.119 -6.626 1.00 90.31 180 GLY A O 1
ATOM 1431 N N . TYR A 1 181 ? -0.239 -0.766 -7.559 1.00 91.62 181 TYR A N 1
ATOM 1432 C CA . TYR A 1 181 ? -0.341 -2.168 -7.146 1.00 91.62 181 TYR A CA 1
ATOM 1433 C C . TYR A 1 181 ? 0.965 -2.697 -6.537 1.00 91.62 181 TYR A C 1
ATOM 1435 O O . TYR A 1 181 ? 2.044 -2.332 -7.008 1.00 91.62 181 TYR A O 1
ATOM 1443 N N . PRO A 1 182 ? 0.884 -3.603 -5.549 1.00 95.31 182 PRO A N 1
ATOM 1444 C CA . PRO A 1 182 ? -0.331 -4.022 -4.847 1.00 95.31 182 PRO A CA 1
ATOM 1445 C C . PRO A 1 182 ? -0.916 -2.864 -4.032 1.00 95.31 182 PRO A C 1
ATOM 1447 O O . PRO A 1 182 ? -0.177 -2.042 -3.491 1.00 95.31 182 PRO A O 1
ATOM 1450 N N . THR A 1 183 ? -2.242 -2.810 -3.943 1.00 98.19 183 THR A N 1
ATOM 1451 C CA . THR A 1 183 ? -2.929 -1.971 -2.955 1.00 98.19 183 THR A CA 1
ATOM 1452 C C . THR A 1 183 ? -3.827 -2.869 -2.128 1.00 98.19 183 THR A C 1
ATOM 1454 O O . THR A 1 183 ? -4.718 -3.523 -2.663 1.00 98.19 183 THR A O 1
ATOM 1457 N N . ILE A 1 184 ? -3.605 -2.894 -0.818 1.00 98.50 184 ILE A N 1
ATOM 1458 C CA . ILE A 1 184 ? -4.397 -3.680 0.123 1.00 98.50 184 ILE A CA 1
ATOM 1459 C C . ILE A 1 184 ? -5.203 -2.712 0.975 1.00 98.50 184 ILE A C 1
ATOM 1461 O O . ILE A 1 184 ? -4.631 -1.843 1.627 1.00 98.50 184 ILE A O 1
ATOM 1465 N N . VAL A 1 185 ? -6.523 -2.865 0.992 1.00 98.69 185 VAL A N 1
ATOM 1466 C CA . VAL A 1 185 ? -7.438 -1.998 1.743 1.00 98.69 185 VAL A CA 1
ATOM 1467 C C . VAL A 1 185 ? -8.143 -2.821 2.813 1.00 98.69 185 VAL A C 1
ATOM 1469 O O . VAL A 1 185 ? -8.750 -3.849 2.513 1.00 98.69 185 VAL A O 1
ATOM 1472 N N . MET A 1 186 ? -8.086 -2.364 4.064 1.00 98.75 186 MET A N 1
ATOM 1473 C CA . MET A 1 186 ? -8.906 -2.891 5.150 1.00 98.75 186 MET A CA 1
ATOM 1474 C C . MET A 1 186 ? -10.157 -2.033 5.305 1.00 98.75 186 MET A C 1
ATOM 1476 O O . MET A 1 186 ? -10.064 -0.818 5.500 1.00 98.75 186 MET A O 1
ATOM 1480 N N . VAL A 1 187 ? -11.325 -2.668 5.267 1.00 98.81 187 VAL A N 1
ATOM 1481 C CA . VAL A 1 187 ? -12.618 -1.994 5.402 1.00 98.81 187 VAL A CA 1
ATOM 1482 C C . VAL A 1 187 ? -13.522 -2.689 6.410 1.00 98.81 187 VAL A C 1
ATOM 1484 O O . VAL A 1 187 ? -13.385 -3.883 6.688 1.00 98.81 187 VAL A O 1
ATOM 1487 N N . ASP A 1 188 ? -14.469 -1.932 6.953 1.00 98.38 188 ASP A N 1
ATOM 1488 C CA . ASP A 1 188 ? -15.550 -2.487 7.761 1.00 98.38 188 ASP A CA 1
ATOM 1489 C C . ASP A 1 188 ? -16.622 -3.187 6.892 1.00 98.38 188 ASP A C 1
ATOM 1491 O O . ASP A 1 188 ? -16.574 -3.208 5.658 1.00 98.38 188 ASP A O 1
ATOM 1495 N N . LYS A 1 189 ? -17.656 -3.739 7.538 1.00 96.38 189 LYS A N 1
ATOM 1496 C CA . LYS A 1 189 ? -18.785 -4.405 6.859 1.00 96.38 189 LYS A CA 1
ATOM 1497 C C . LYS A 1 189 ? -19.623 -3.493 5.945 1.00 96.38 189 LYS A C 1
ATOM 1499 O O . LYS A 1 189 ? -20.467 -3.984 5.192 1.00 96.38 189 LYS A O 1
ATOM 1504 N N . HIS A 1 190 ? -19.445 -2.179 6.044 1.00 97.12 190 HIS A N 1
ATOM 1505 C CA . HIS A 1 190 ? -20.122 -1.157 5.251 1.00 97.12 190 HIS A CA 1
ATOM 1506 C C . HIS A 1 190 ? -19.227 -0.597 4.139 1.00 97.12 190 HIS A C 1
ATOM 1508 O O . HIS A 1 190 ? -19.657 0.300 3.414 1.00 97.12 190 HIS A O 1
ATOM 1514 N N . LEU A 1 191 ? -18.031 -1.171 3.952 1.00 98.06 191 LEU A N 1
ATOM 1515 C CA . LEU A 1 191 ? -17.012 -0.700 3.016 1.00 98.06 191 LEU A CA 1
ATOM 1516 C C . LEU A 1 191 ? -16.477 0.698 3.359 1.00 98.06 191 LEU A C 1
ATOM 1518 O O . LEU A 1 191 ? -16.039 1.413 2.455 1.00 98.06 191 LEU A O 1
ATOM 1522 N N . ASN A 1 192 ? -16.512 1.086 4.637 1.00 98.06 192 ASN A N 1
ATOM 1523 C CA . ASN A 1 192 ? -15.787 2.257 5.115 1.00 98.06 192 ASN A CA 1
ATOM 1524 C C . ASN A 1 192 ? -14.336 1.867 5.368 1.00 98.06 192 ASN A C 1
ATOM 1526 O O . ASN A 1 192 ? -14.050 0.838 5.984 1.00 98.06 192 ASN A O 1
ATOM 1530 N N . GLU A 1 193 ? -13.417 2.697 4.898 1.00 98.31 193 GLU A N 1
ATOM 1531 C CA . GLU A 1 193 ? -12.001 2.387 4.968 1.00 98.31 193 GLU A CA 1
ATOM 1532 C C . GLU A 1 193 ? -11.428 2.606 6.367 1.00 98.31 193 GLU A C 1
ATOM 1534 O O . GLU A 1 193 ? -11.618 3.653 6.987 1.00 98.31 193 GLU A O 1
ATOM 1539 N N . ILE A 1 194 ? -10.705 1.603 6.860 1.00 98.25 194 ILE A N 1
ATOM 1540 C CA . ILE A 1 194 ? -9.950 1.669 8.113 1.00 98.25 194 ILE A CA 1
ATOM 1541 C C . ILE A 1 194 ? -8.506 2.058 7.803 1.00 98.25 194 ILE A C 1
ATOM 1543 O O . ILE A 1 194 ? -7.932 2.914 8.472 1.00 98.25 194 ILE A O 1
ATOM 1547 N N . GLY A 1 195 ? -7.926 1.492 6.757 1.00 97.31 195 GLY A N 1
ATOM 1548 C CA . GLY A 1 195 ? -6.618 1.904 6.280 1.00 97.31 195 GLY A CA 1
ATOM 1549 C C . GLY A 1 195 ? -6.173 1.063 5.104 1.00 97.31 195 GLY A C 1
ATOM 1550 O O . GLY A 1 195 ? -6.862 0.123 4.696 1.00 97.31 195 GLY A O 1
ATOM 1551 N N . ARG A 1 196 ? -4.999 1.394 4.578 1.00 97.94 196 ARG A N 1
ATOM 1552 C CA . ARG A 1 196 ? -4.433 0.729 3.411 1.00 97.94 196 ARG A CA 1
ATOM 1553 C C . ARG A 1 196 ? -2.931 0.526 3.524 1.00 97.94 196 ARG A C 1
ATOM 1555 O O . ARG A 1 196 ? -2.267 1.113 4.376 1.00 97.94 196 ARG A O 1
ATOM 1562 N N . VAL A 1 197 ? -2.433 -0.322 2.640 1.00 96.56 197 VAL A N 1
ATOM 1563 C CA . VAL A 1 197 ? -1.025 -0.481 2.294 1.00 96.56 197 VAL A CA 1
ATOM 1564 C C . VAL A 1 197 ? -0.921 -0.335 0.784 1.00 96.56 197 VAL A C 1
ATOM 1566 O O . VAL A 1 197 ? -1.652 -1.005 0.055 1.00 96.56 197 VAL A O 1
ATOM 1569 N N . VAL A 1 198 ? -0.010 0.519 0.329 1.00 95.38 198 VAL A N 1
ATOM 1570 C CA . VAL A 1 198 ? 0.382 0.639 -1.079 1.00 95.38 198 VAL A CA 1
ATOM 1571 C C . VAL A 1 198 ? 1.810 0.115 -1.209 1.00 95.38 198 VAL A C 1
ATOM 1573 O O . VAL A 1 198 ? 2.678 0.493 -0.422 1.00 95.38 198 VAL A O 1
ATOM 1576 N N . GLY A 1 199 ? 2.040 -0.774 -2.174 1.00 92.44 199 GLY A N 1
ATOM 1577 C CA . GLY A 1 199 ? 3.325 -1.444 -2.367 1.00 92.44 199 GLY A CA 1
ATOM 1578 C C . GLY A 1 199 ? 3.538 -2.649 -1.445 1.00 92.44 199 GLY A C 1
ATOM 1579 O O . GLY A 1 199 ? 2.738 -2.940 -0.555 1.00 92.44 199 GLY A O 1
ATOM 1580 N N . TYR A 1 200 ? 4.618 -3.392 -1.692 1.00 91.75 200 TYR A N 1
ATOM 1581 C CA . TYR A 1 200 ? 4.970 -4.572 -0.900 1.00 91.75 200 TYR A CA 1
ATOM 1582 C C . TYR A 1 200 ? 5.420 -4.199 0.516 1.00 91.75 200 TYR A C 1
ATOM 1584 O O . TYR A 1 200 ? 6.093 -3.190 0.718 1.00 91.75 200 TYR A O 1
ATOM 1592 N N . ARG A 1 201 ? 5.083 -5.046 1.495 1.00 91.19 201 ARG A N 1
ATOM 1593 C CA . ARG A 1 201 ? 5.628 -4.979 2.855 1.00 91.19 201 ARG A CA 1
ATOM 1594 C C . ARG A 1 201 ? 6.071 -6.368 3.313 1.00 91.19 201 ARG A C 1
ATOM 1596 O O . ARG A 1 201 ? 5.294 -7.313 3.163 1.00 91.19 201 ARG A O 1
ATOM 1603 N N . PRO A 1 202 ? 7.255 -6.500 3.938 1.00 91.25 202 PRO A N 1
ATOM 1604 C CA . PRO A 1 202 ? 7.669 -7.733 4.590 1.00 91.25 202 PRO A CA 1
ATOM 1605 C C . PRO A 1 202 ? 6.643 -8.224 5.613 1.00 91.25 202 PRO A C 1
ATOM 1607 O O . PRO A 1 202 ? 5.920 -7.436 6.234 1.00 91.25 202 PRO A O 1
ATOM 1610 N N . LYS A 1 203 ? 6.620 -9.543 5.828 1.00 93.00 203 LYS A N 1
ATOM 1611 C CA . LYS A 1 203 ? 5.638 -10.224 6.681 1.00 93.00 203 LYS A CA 1
ATOM 1612 C C . LYS A 1 203 ? 5.456 -9.559 8.049 1.00 93.00 203 LYS A C 1
ATOM 1614 O O . LYS A 1 203 ? 4.321 -9.311 8.443 1.00 93.00 203 LYS A O 1
ATOM 1619 N N . ALA A 1 204 ? 6.539 -9.259 8.769 1.00 93.44 204 ALA A N 1
ATOM 1620 C CA . ALA A 1 204 ? 6.449 -8.704 10.122 1.00 93.44 204 ALA A CA 1
ATOM 1621 C C . ALA A 1 204 ? 5.730 -7.342 10.144 1.00 93.44 204 ALA A C 1
ATOM 1623 O O . ALA A 1 204 ? 4.752 -7.179 10.877 1.00 93.44 204 ALA A O 1
ATOM 1624 N N . ALA A 1 205 ? 6.133 -6.403 9.282 1.00 94.94 205 ALA A N 1
ATOM 1625 C CA . ALA A 1 205 ? 5.453 -5.119 9.115 1.00 94.94 205 ALA A CA 1
ATOM 1626 C C . ALA A 1 205 ? 3.991 -5.274 8.692 1.00 94.94 205 ALA A C 1
ATOM 1628 O O . ALA A 1 205 ? 3.120 -4.569 9.203 1.00 94.94 205 ALA A O 1
ATOM 1629 N N . PHE A 1 206 ? 3.694 -6.208 7.785 1.00 97.38 206 PHE A N 1
ATOM 1630 C CA . PHE A 1 206 ? 2.322 -6.422 7.342 1.00 97.38 206 PHE A CA 1
ATOM 1631 C C . PHE A 1 206 ? 1.432 -6.995 8.457 1.00 97.38 206 PHE A C 1
ATOM 1633 O O . PHE A 1 206 ? 0.319 -6.517 8.661 1.00 97.38 206 PHE A O 1
ATOM 1640 N N . LEU A 1 207 ? 1.916 -7.956 9.252 1.00 97.06 207 LEU A N 1
ATOM 1641 C CA . LEU A 1 207 ? 1.173 -8.490 10.404 1.00 97.06 207 LEU A CA 1
ATOM 1642 C C . LEU A 1 207 ? 0.998 -7.457 11.525 1.00 97.06 207 LEU A C 1
ATOM 1644 O O . LEU A 1 207 ? -0.038 -7.445 12.204 1.00 97.06 207 LEU A O 1
ATOM 1648 N N . LYS A 1 208 ? 1.984 -6.574 11.714 1.00 96.75 208 LYS A N 1
ATOM 1649 C CA . LYS A 1 208 ? 1.859 -5.413 12.599 1.00 96.75 208 LYS A CA 1
ATOM 1650 C C . LYS A 1 208 ? 0.745 -4.487 12.111 1.00 96.75 208 LYS A C 1
ATOM 1652 O O . LYS A 1 208 ? -0.171 -4.208 12.882 1.00 96.75 208 LYS A O 1
ATOM 1657 N N . TRP A 1 209 ? 0.748 -4.128 10.828 1.00 97.31 209 TRP A N 1
ATOM 1658 C CA . TRP A 1 209 ? -0.308 -3.319 10.215 1.00 97.31 209 TRP A CA 1
ATOM 1659 C C . TRP A 1 209 ? -1.695 -3.968 10.348 1.00 97.31 209 TRP A C 1
ATOM 1661 O O . TRP A 1 209 ? -2.638 -3.305 10.768 1.00 97.31 209 TRP A O 1
ATOM 1671 N N . VAL A 1 210 ? -1.831 -5.279 10.101 1.00 98.00 210 VAL A N 1
ATOM 1672 C CA . VAL A 1 210 ? -3.098 -6.006 10.323 1.00 98.00 210 VAL A CA 1
ATOM 1673 C C . VAL A 1 210 ? -3.585 -5.836 11.766 1.00 98.00 210 VAL A C 1
ATOM 1675 O O . VAL A 1 210 ? -4.759 -5.551 11.982 1.00 98.00 210 VAL A O 1
ATOM 1678 N N . SER A 1 211 ? -2.688 -5.958 12.751 1.00 97.75 211 SER A N 1
ATOM 1679 C CA . SER A 1 211 ? -3.029 -5.787 14.174 1.00 97.75 211 SER A CA 1
ATOM 1680 C C . SER A 1 211 ? -3.531 -4.375 14.483 1.00 97.75 211 SER A C 1
ATOM 1682 O O . SER A 1 211 ? -4.487 -4.203 15.236 1.00 97.75 211 SER A O 1
ATOM 1684 N N . GLU A 1 212 ? -2.886 -3.365 13.901 1.00 96.56 212 GLU A N 1
ATOM 1685 C CA . GLU A 1 212 ? -3.279 -1.962 14.046 1.00 96.56 212 GLU A CA 1
ATOM 1686 C C . GLU A 1 212 ? -4.656 -1.713 13.424 1.00 96.56 212 GLU A C 1
ATOM 1688 O O . GLU A 1 212 ? -5.500 -1.064 14.039 1.00 96.56 212 GLU A O 1
ATOM 1693 N N . MET A 1 213 ? -4.928 -2.281 12.245 1.00 97.44 213 MET A N 1
ATOM 1694 C CA . MET A 1 213 ? -6.238 -2.158 11.606 1.00 97.44 213 MET A CA 1
ATOM 1695 C C . MET A 1 213 ? -7.338 -2.868 12.403 1.00 97.44 213 MET A C 1
ATOM 1697 O O . MET A 1 213 ? -8.440 -2.340 12.529 1.00 97.44 213 MET A O 1
ATOM 1701 N N . GLU A 1 214 ? -7.050 -4.032 12.992 1.00 97.00 214 GLU A N 1
ATOM 1702 C CA . GLU A 1 214 ? -7.987 -4.717 13.890 1.00 97.00 214 GLU A CA 1
ATOM 1703 C C . GLU A 1 214 ? -8.299 -3.890 15.145 1.00 97.00 214 GLU A C 1
ATOM 1705 O O . GLU A 1 214 ? -9.451 -3.856 15.584 1.00 97.00 214 GLU A O 1
ATOM 1710 N N . ALA A 1 215 ? -7.308 -3.189 15.705 1.00 97.31 215 ALA A N 1
ATOM 1711 C CA . ALA A 1 215 ? -7.514 -2.276 16.831 1.00 97.31 215 ALA A CA 1
ATOM 1712 C C . ALA A 1 215 ? -8.353 -1.042 16.444 1.00 97.31 215 ALA A C 1
ATOM 1714 O O . ALA A 1 215 ? -9.055 -0.483 17.285 1.00 97.31 215 ALA A O 1
ATOM 1715 N N . LEU A 1 216 ? -8.321 -0.646 15.168 1.00 96.69 216 LEU A N 1
ATOM 1716 C CA . LEU A 1 216 ? -9.055 0.493 14.605 1.00 96.69 216 LEU A CA 1
ATOM 1717 C C . LEU A 1 216 ? -10.378 0.100 13.926 1.00 96.69 216 LEU A C 1
ATOM 1719 O O . LEU A 1 216 ? -10.998 0.941 13.274 1.00 96.69 216 LEU A O 1
ATOM 1723 N N . LYS A 1 217 ? -10.834 -1.150 14.079 1.00 95.94 217 LYS A N 1
ATOM 1724 C CA . LYS A 1 217 ? -12.010 -1.703 13.380 1.00 95.94 217 LYS A CA 1
ATOM 1725 C C . LYS A 1 217 ? -13.303 -0.893 13.542 1.00 95.94 217 LYS A C 1
ATOM 1727 O O . LYS A 1 217 ? -14.123 -0.879 12.632 1.00 95.94 217 LYS A O 1
ATOM 1732 N N . ASP A 1 218 ? -13.466 -0.227 14.685 1.00 95.19 218 ASP A N 1
ATOM 1733 C CA . ASP A 1 218 ? -14.650 0.572 15.029 1.00 95.19 218 ASP A CA 1
ATOM 1734 C C . ASP A 1 218 ? -14.435 2.074 14.762 1.00 95.19 218 ASP A C 1
ATOM 1736 O O . ASP A 1 218 ? -15.284 2.904 15.079 1.00 95.19 218 ASP A O 1
ATOM 1740 N N . LEU A 1 219 ? -13.289 2.432 14.177 1.00 96.56 219 LEU A N 1
ATOM 1741 C CA . LEU A 1 219 ? -12.891 3.802 13.894 1.00 96.56 219 LEU A CA 1
ATOM 1742 C C . LEU A 1 219 ? -12.392 3.930 12.443 1.00 96.56 219 LEU A C 1
ATOM 1744 O O . LEU A 1 219 ? -11.208 4.221 12.234 1.00 96.56 219 LEU A O 1
ATOM 1748 N N . PRO A 1 220 ? -13.248 3.707 11.423 1.00 97.56 220 PRO A N 1
ATOM 1749 C CA . PRO A 1 220 ? -12.899 4.007 10.033 1.00 97.56 220 PRO A CA 1
ATOM 1750 C C . PRO A 1 220 ? -12.526 5.488 9.871 1.00 97.56 220 PRO A C 1
ATOM 1752 O O . PRO A 1 220 ? -12.893 6.315 10.707 1.00 97.56 220 PRO A O 1
ATOM 1755 N N . ILE A 1 221 ? -11.798 5.834 8.807 1.00 96.94 221 ILE A N 1
ATOM 1756 C CA . ILE A 1 221 ? -11.202 7.169 8.617 1.00 96.94 221 ILE A CA 1
ATOM 1757 C C . ILE A 1 221 ? -12.236 8.292 8.780 1.00 96.94 221 ILE A C 1
ATOM 1759 O O . ILE A 1 221 ? -12.010 9.220 9.554 1.00 96.94 221 ILE A O 1
ATOM 1763 N N . ASP A 1 222 ? -13.411 8.170 8.161 1.00 95.44 222 ASP A N 1
ATOM 1764 C CA . ASP A 1 222 ? -14.467 9.186 8.258 1.00 95.44 222 ASP A CA 1
ATOM 1765 C C . ASP A 1 222 ? -15.010 9.357 9.685 1.00 95.44 222 ASP A C 1
ATOM 1767 O O . ASP A 1 222 ? -15.351 10.465 10.105 1.00 95.44 222 ASP A O 1
ATOM 1771 N N . ALA A 1 223 ? -15.098 8.266 10.452 1.00 96.69 223 ALA A N 1
ATOM 1772 C CA . ALA A 1 223 ? -15.497 8.320 11.856 1.00 96.69 223 ALA A CA 1
ATOM 1773 C C . ALA A 1 223 ? -14.381 8.917 12.724 1.00 96.69 223 ALA A C 1
ATOM 1775 O O . ALA A 1 223 ? -14.664 9.722 13.610 1.00 96.69 223 ALA A O 1
ATOM 1776 N N . ALA A 1 224 ? -13.122 8.583 12.428 1.00 96.12 224 ALA A N 1
ATOM 1777 C CA . ALA A 1 224 ? -11.956 9.145 13.098 1.00 96.12 224 ALA A CA 1
ATOM 1778 C C . ALA A 1 224 ? -11.923 10.671 12.954 1.00 96.12 224 ALA A C 1
ATOM 1780 O O . ALA A 1 224 ? -11.782 11.379 13.947 1.00 96.12 224 ALA A O 1
ATOM 1781 N N . LEU A 1 225 ? -12.121 11.191 11.741 1.00 96.00 225 LEU A N 1
ATOM 1782 C CA . LEU A 1 225 ? -12.139 12.633 11.482 1.00 96.00 225 LEU A CA 1
ATOM 1783 C C . LEU A 1 225 ? -13.237 13.350 12.283 1.00 96.00 225 LEU A C 1
ATOM 1785 O O . LEU A 1 225 ? -12.963 14.365 12.920 1.00 96.00 225 LEU A O 1
ATOM 1789 N N . LYS A 1 226 ? -14.450 12.782 12.340 1.00 95.62 226 LYS A N 1
ATOM 1790 C CA . LYS A 1 226 ? -15.542 13.317 13.176 1.00 95.62 226 LYS A CA 1
ATOM 1791 C C . LYS A 1 226 ? -15.185 13.315 14.660 1.00 95.62 226 LYS A C 1
ATOM 1793 O O . LYS A 1 226 ? -15.518 14.257 15.373 1.00 95.62 226 LYS A O 1
ATOM 1798 N N . GLU A 1 227 ? -14.526 12.261 15.133 1.00 94.75 227 GLU A N 1
ATOM 1799 C CA . GLU A 1 227 ? -14.110 12.169 16.527 1.00 94.75 227 GLU A CA 1
ATOM 1800 C C . GLU A 1 227 ? -13.012 13.186 16.866 1.00 94.75 227 GLU A C 1
ATOM 1802 O O . GLU A 1 227 ? -13.107 13.843 17.902 1.00 94.75 227 GLU A O 1
ATOM 1807 N N . ARG A 1 228 ? -12.016 13.376 15.991 1.00 95.12 228 ARG A N 1
ATOM 1808 C CA . ARG A 1 228 ? -10.962 14.396 16.144 1.00 95.12 228 ARG A CA 1
ATOM 1809 C C . ARG A 1 228 ? -11.548 15.793 16.336 1.00 95.12 228 ARG A C 1
ATOM 1811 O O . ARG A 1 228 ? -11.073 16.537 17.191 1.00 95.12 228 ARG A O 1
ATOM 1818 N N . ASP A 1 229 ? -12.568 16.128 15.551 1.00 92.31 229 ASP A N 1
ATOM 1819 C CA . ASP A 1 229 ? -13.191 17.455 15.558 1.00 92.31 229 ASP A CA 1
ATOM 1820 C C . ASP A 1 229 ? -14.187 17.633 16.724 1.00 92.31 229 ASP A C 1
ATOM 1822 O O . ASP A 1 229 ? -14.705 18.727 16.951 1.00 92.31 229 ASP A O 1
ATOM 1826 N N . SER A 1 230 ? -14.439 16.575 17.503 1.00 92.62 230 SER A N 1
ATOM 1827 C CA . SER A 1 230 ? -15.277 16.645 18.699 1.00 92.62 230 SER A CA 1
ATOM 1828 C C . SER A 1 230 ? -14.557 17.326 19.869 1.00 92.62 230 SER A C 1
ATOM 1830 O O . SER A 1 230 ? -13.345 17.201 20.059 1.00 92.62 230 SER A O 1
ATOM 1832 N N . SER A 1 231 ? -15.324 17.991 20.735 1.00 86.56 231 SER A N 1
ATOM 1833 C CA . SER A 1 231 ? -14.798 18.645 21.942 1.00 86.56 231 SER A CA 1
ATOM 1834 C C . SER A 1 231 ? -14.271 17.672 23.004 1.00 86.56 231 SER A C 1
ATOM 1836 O O . SER A 1 231 ? -13.660 18.110 23.973 1.00 86.56 231 SER A O 1
ATOM 1838 N N . LEU A 1 232 ? -14.535 16.369 22.854 1.00 85.38 232 LEU A N 1
ATOM 1839 C CA . LEU A 1 232 ? -14.169 15.326 23.816 1.00 85.38 232 LEU A CA 1
ATOM 1840 C C . LEU A 1 232 ? -12.838 14.636 23.477 1.00 85.38 232 LEU A C 1
ATOM 1842 O O . LEU A 1 232 ? -12.316 13.889 24.304 1.00 85.38 232 LEU A O 1
ATOM 1846 N N . ALA A 1 233 ? -12.280 14.859 22.282 1.00 90.19 233 ALA A N 1
ATOM 1847 C CA . ALA A 1 233 ? -11.018 14.245 21.885 1.00 90.19 233 ALA A CA 1
ATOM 1848 C C . ALA A 1 233 ? -9.823 14.891 22.602 1.00 90.19 233 ALA A C 1
ATOM 1850 O O . ALA A 1 233 ? -9.663 16.113 22.608 1.00 90.19 233 ALA A O 1
ATOM 1851 N N . THR A 1 234 ? -8.948 14.056 23.163 1.00 95.06 234 THR A N 1
ATOM 1852 C CA . THR A 1 234 ? -7.671 14.500 23.733 1.00 95.06 234 THR A CA 1
ATOM 1853 C C . THR A 1 234 ? -6.723 14.974 22.633 1.00 95.06 234 THR A C 1
ATOM 1855 O O . THR A 1 234 ? -6.811 14.524 21.490 1.00 95.06 234 THR A O 1
ATOM 1858 N N . GLU A 1 235 ? -5.767 15.839 22.971 1.00 93.62 235 GLU A N 1
ATOM 1859 C CA . GLU A 1 235 ? -4.767 16.319 22.005 1.00 93.62 235 GLU A CA 1
ATOM 1860 C C . GLU A 1 235 ? -3.922 15.182 21.414 1.00 93.62 235 GLU A C 1
ATOM 1862 O O . GLU A 1 235 ? -3.620 15.183 20.223 1.00 93.62 235 GLU A O 1
ATOM 1867 N N . GLU A 1 236 ? -3.613 14.155 22.207 1.00 94.69 236 GLU A N 1
ATOM 1868 C CA . GLU A 1 236 ? -2.932 12.950 21.723 1.00 94.69 236 GLU A CA 1
ATOM 1869 C C . GLU A 1 236 ? -3.769 12.210 20.673 1.00 94.69 236 GLU A C 1
ATOM 1871 O O . GLU A 1 236 ? -3.266 11.848 19.606 1.00 94.69 236 GLU A O 1
ATOM 1876 N N . LYS A 1 237 ? -5.070 12.039 20.935 1.00 94.81 237 LYS A N 1
ATOM 1877 C CA . LYS A 1 237 ? -5.985 11.391 19.995 1.00 94.81 237 LYS A CA 1
ATOM 1878 C C . LYS A 1 237 ? -6.147 12.218 18.724 1.00 94.81 237 LYS A C 1
ATOM 1880 O O . LYS A 1 237 ? -6.120 11.658 17.629 1.00 94.81 237 LYS A O 1
ATOM 1885 N N . LYS A 1 238 ? -6.246 13.545 18.854 1.00 96.12 238 LYS A N 1
ATOM 1886 C CA . LYS A 1 238 ? -6.282 14.451 17.703 1.00 96.12 238 LYS A CA 1
ATOM 1887 C C . LYS A 1 238 ? -5.018 14.324 16.863 1.00 96.12 238 LYS A C 1
ATOM 1889 O O . LYS A 1 238 ? -5.126 14.118 15.659 1.00 96.12 238 LYS A O 1
ATOM 1894 N N . ARG A 1 239 ? -3.838 14.351 17.494 1.00 96.62 239 ARG A N 1
ATOM 1895 C CA . ARG A 1 239 ? -2.547 14.149 16.821 1.00 96.62 239 ARG A CA 1
ATOM 1896 C C . ARG A 1 239 ? -2.512 12.823 16.061 1.00 96.62 239 ARG A C 1
ATOM 1898 O O . ARG A 1 239 ? -2.170 12.815 14.882 1.00 96.62 239 ARG A O 1
ATOM 1905 N N . ALA A 1 240 ? -2.883 11.719 16.709 1.00 96.12 240 ALA A N 1
ATOM 1906 C CA . ALA A 1 240 ? -2.865 10.393 16.094 1.00 96.12 240 ALA A CA 1
ATOM 1907 C C . ALA A 1 240 ? -3.810 10.298 14.883 1.00 96.12 240 ALA A C 1
ATOM 1909 O O . ALA A 1 240 ? -3.430 9.766 13.839 1.00 96.12 240 ALA A O 1
ATOM 1910 N N . ILE A 1 241 ? -5.023 10.850 14.992 1.00 97.38 241 ILE A N 1
ATOM 1911 C CA . ILE A 1 241 ? -5.993 10.856 13.891 1.00 97.38 241 ILE A CA 1
ATOM 1912 C C . ILE A 1 241 ? -5.512 11.744 12.741 1.00 97.38 241 ILE A C 1
ATOM 1914 O O . ILE A 1 241 ? -5.628 11.338 11.589 1.00 97.38 241 ILE A O 1
ATOM 1918 N N . THR A 1 242 ? -4.938 12.912 13.030 1.00 97.88 242 THR A N 1
ATOM 1919 C CA . THR A 1 242 ? -4.377 13.804 12.007 1.00 97.88 242 THR A CA 1
ATOM 1920 C C . THR A 1 242 ? -3.245 13.132 11.228 1.00 97.88 242 THR A C 1
ATOM 1922 O O . THR A 1 242 ? -3.266 13.158 10.001 1.00 97.88 242 THR A O 1
ATOM 1925 N N . LEU A 1 243 ? -2.305 12.454 11.901 1.00 97.88 243 LEU A N 1
ATOM 1926 C CA . LEU A 1 243 ? -1.245 11.693 11.220 1.00 97.88 243 LEU A CA 1
ATOM 1927 C C . LEU A 1 243 ? -1.817 10.571 10.347 1.00 97.88 243 LEU A C 1
ATOM 1929 O O . LEU A 1 243 ? -1.425 10.421 9.191 1.00 97.88 243 LEU A O 1
ATOM 1933 N N . ARG A 1 244 ? -2.783 9.812 10.877 1.00 97.31 244 ARG A N 1
ATOM 1934 C CA . ARG A 1 244 ? -3.462 8.746 10.130 1.00 97.31 244 ARG A CA 1
ATOM 1935 C C . ARG A 1 244 ? -4.195 9.289 8.901 1.00 97.31 244 ARG A C 1
ATOM 1937 O O . ARG A 1 244 ? -4.141 8.665 7.848 1.00 97.31 244 ARG A O 1
ATOM 1944 N N . ALA A 1 245 ? -4.866 10.433 9.022 1.00 98.06 245 ALA A N 1
ATOM 1945 C CA . ALA A 1 245 ? -5.569 11.080 7.920 1.00 98.06 245 ALA A CA 1
ATOM 1946 C C . ALA A 1 245 ? -4.599 11.606 6.852 1.00 98.06 245 ALA A C 1
ATOM 1948 O O . ALA A 1 245 ? -4.834 11.388 5.667 1.00 98.06 245 ALA A O 1
ATOM 1949 N N . ALA A 1 246 ? -3.490 12.229 7.259 1.00 98.44 246 ALA A N 1
ATOM 1950 C CA . ALA A 1 246 ? -2.457 12.690 6.337 1.00 98.44 246 ALA A CA 1
ATOM 1951 C C . ALA A 1 246 ? -1.843 11.521 5.547 1.00 98.44 246 ALA A C 1
ATOM 1953 O O . ALA A 1 246 ? -1.752 11.594 4.324 1.00 98.44 246 ALA A O 1
ATOM 1954 N N . GLN A 1 247 ? -1.507 10.415 6.223 1.00 97.69 247 GLN A N 1
ATOM 1955 C CA . GLN A 1 247 ? -1.006 9.206 5.560 1.00 97.69 247 GLN A CA 1
ATOM 1956 C C . GLN A 1 247 ? -2.052 8.592 4.620 1.00 97.69 247 GLN A C 1
ATOM 1958 O O . GLN A 1 247 ? -1.732 8.228 3.495 1.00 97.69 247 GLN A O 1
ATOM 1963 N N . TYR A 1 248 ? -3.316 8.524 5.047 1.00 97.38 248 TYR A N 1
ATOM 1964 C CA . TYR A 1 248 ? -4.417 8.034 4.216 1.00 97.38 248 TYR A CA 1
ATOM 1965 C C . TYR A 1 248 ? -4.585 8.841 2.918 1.00 97.38 248 TYR A C 1
ATOM 1967 O O . TYR A 1 248 ? -4.826 8.258 1.862 1.00 97.38 248 TYR A O 1
ATOM 1975 N N . LEU A 1 249 ? -4.452 10.169 2.982 1.00 97.81 249 LEU A N 1
ATOM 1976 C CA . LEU A 1 249 ? -4.511 11.040 1.804 1.00 97.81 249 LEU A CA 1
ATOM 1977 C C . LEU A 1 249 ? -3.295 10.829 0.895 1.00 97.81 249 LEU A C 1
ATOM 1979 O O . LEU A 1 249 ? -3.466 10.681 -0.315 1.00 97.81 249 LEU A O 1
ATOM 1983 N N . PHE A 1 250 ? -2.097 10.711 1.477 1.00 97.44 250 PHE A N 1
ATOM 1984 C CA . PHE A 1 250 ? -0.871 10.394 0.740 1.00 97.44 250 PHE A CA 1
ATOM 1985 C C . PHE A 1 250 ? -0.999 9.070 -0.028 1.00 97.44 250 PHE A C 1
ATOM 1987 O O . PHE A 1 250 ? -0.764 9.029 -1.233 1.00 97.44 250 PHE A O 1
ATOM 1994 N N . ASP A 1 251 ? -1.476 8.010 0.630 1.00 95.62 251 ASP A N 1
ATOM 1995 C CA . ASP A 1 251 ? -1.672 6.680 0.032 1.00 95.62 251 ASP A CA 1
ATOM 1996 C C . ASP A 1 251 ? -2.815 6.637 -1.014 1.00 95.62 251 ASP A C 1
ATOM 1998 O O . ASP A 1 251 ? -3.027 5.624 -1.687 1.00 95.62 251 ASP A O 1
ATOM 2002 N N . ARG A 1 252 ? -3.597 7.717 -1.138 1.00 95.25 252 ARG A N 1
ATOM 2003 C CA . ARG A 1 252 ? -4.619 7.931 -2.181 1.00 95.25 252 ARG A CA 1
ATOM 2004 C C . ARG A 1 252 ? -4.160 8.891 -3.276 1.00 95.25 252 ARG A C 1
ATOM 2006 O O . ARG A 1 252 ? -4.980 9.281 -4.107 1.00 95.25 252 ARG A O 1
ATOM 2013 N N . GLU A 1 253 ? -2.885 9.271 -3.250 1.00 95.56 253 GLU A N 1
ATOM 2014 C CA . GLU A 1 253 ? -2.270 10.280 -4.112 1.00 95.56 253 GLU A CA 1
ATOM 2015 C C . GLU A 1 253 ? -2.909 11.677 -4.027 1.00 95.56 253 GLU A C 1
ATOM 2017 O O . GLU A 1 253 ? -2.720 12.510 -4.917 1.00 95.56 253 GLU A O 1
ATOM 2022 N N . ASP A 1 254 ? -3.650 11.957 -2.952 1.00 97.06 254 ASP A N 1
ATOM 2023 C CA . ASP A 1 254 ? -4.145 13.294 -2.628 1.00 97.06 254 ASP A CA 1
ATOM 2024 C C . ASP A 1 254 ? -3.068 14.044 -1.836 1.00 97.06 254 ASP A C 1
ATOM 2026 O O . ASP A 1 254 ? -3.158 14.243 -0.622 1.00 97.06 254 ASP A O 1
ATOM 2030 N N . TYR A 1 255 ? -1.986 14.388 -2.533 1.00 98.00 255 TYR A N 1
ATOM 2031 C CA . TYR A 1 255 ? -0.798 14.987 -1.927 1.00 98.00 255 TYR A CA 1
ATOM 2032 C C . TYR A 1 255 ? -1.067 16.385 -1.365 1.00 98.00 255 TYR A C 1
ATOM 2034 O O . TYR A 1 255 ? -0.568 16.713 -0.291 1.00 98.00 255 TYR A O 1
ATOM 2042 N N . ASP A 1 256 ? -1.903 17.188 -2.026 1.00 98.44 256 ASP A N 1
ATOM 2043 C CA . ASP A 1 256 ? -2.310 18.500 -1.511 1.00 98.44 256 ASP A CA 1
ATOM 2044 C C . ASP A 1 256 ? -3.111 18.359 -0.207 1.00 98.44 256 ASP A C 1
ATOM 2046 O O . ASP A 1 256 ? -2.847 19.063 0.776 1.00 98.44 256 ASP A O 1
ATOM 2050 N N . GLY A 1 257 ? -4.048 17.404 -0.156 1.00 98.38 257 GLY A N 1
ATOM 2051 C CA . GLY A 1 257 ? -4.773 17.058 1.063 1.00 98.38 257 GLY A CA 1
ATOM 2052 C C . GLY A 1 257 ? -3.842 16.562 2.171 1.00 98.38 257 GLY A C 1
ATOM 2053 O O . GLY A 1 257 ? -3.953 17.009 3.315 1.00 98.38 257 GLY A O 1
ATOM 2054 N N . ALA A 1 258 ? -2.887 15.690 1.839 1.00 98.56 258 ALA A N 1
ATOM 2055 C CA . ALA A 1 258 ? -1.900 15.171 2.783 1.00 98.56 258 ALA A CA 1
ATOM 2056 C C . ALA A 1 258 ? -1.031 16.288 3.381 1.00 98.56 258 ALA A C 1
ATOM 2058 O O . ALA A 1 258 ? -0.848 16.334 4.598 1.00 98.56 258 ALA A O 1
ATOM 2059 N N . ILE A 1 259 ? -0.561 17.232 2.557 1.00 98.69 259 ILE A N 1
ATOM 2060 C CA . ILE A 1 259 ? 0.190 18.417 2.999 1.00 98.69 259 ILE A CA 1
ATOM 2061 C C . ILE A 1 259 ? -0.669 19.284 3.916 1.00 98.69 259 ILE A C 1
ATOM 2063 O O . ILE A 1 259 ? -0.198 19.710 4.975 1.00 98.69 259 ILE A O 1
ATOM 2067 N N . SER A 1 260 ? -1.920 19.547 3.529 1.00 98.50 260 SER A N 1
ATOM 2068 C CA . SER A 1 260 ? -2.853 20.357 4.316 1.00 98.50 260 SER A CA 1
ATOM 2069 C C . SER A 1 260 ? -3.092 19.752 5.701 1.00 98.50 260 SER A C 1
ATOM 2071 O O . SER A 1 260 ? -3.030 20.452 6.713 1.00 98.50 260 SER A O 1
ATOM 2073 N N . GLU A 1 261 ? -3.312 18.440 5.760 1.00 97.94 261 GLU A N 1
ATOM 2074 C CA . GLU A 1 261 ? -3.571 17.716 6.999 1.00 97.94 261 GLU A CA 1
ATOM 2075 C C . GLU A 1 261 ? -2.317 17.616 7.876 1.00 97.94 261 GLU A C 1
ATOM 2077 O O . GLU A 1 261 ? -2.363 17.949 9.061 1.00 97.94 261 GLU A O 1
ATOM 2082 N N . ALA A 1 262 ? -1.174 17.247 7.294 1.00 98.06 262 ALA A N 1
ATOM 2083 C CA . ALA A 1 262 ? 0.099 17.156 8.003 1.00 98.06 262 ALA A CA 1
ATOM 2084 C C . ALA A 1 262 ? 0.548 18.509 8.577 1.00 98.06 262 ALA A C 1
ATOM 2086 O O . ALA A 1 262 ? 1.051 18.570 9.698 1.00 98.06 262 ALA A O 1
ATOM 2087 N N . SER A 1 263 ? 0.306 19.614 7.863 1.00 98.06 263 SER A N 1
ATOM 2088 C CA . SER A 1 263 ? 0.692 20.967 8.298 1.00 98.06 263 SER A CA 1
ATOM 2089 C C . SER A 1 263 ? -0.017 21.438 9.575 1.00 98.06 263 SER A C 1
ATOM 2091 O O . SER A 1 263 ? 0.382 22.446 10.157 1.00 98.06 263 SER A O 1
ATOM 2093 N N . LYS A 1 264 ? -1.041 20.716 10.047 1.00 97.19 264 LYS A N 1
ATOM 2094 C CA . LYS A 1 264 ? -1.705 20.983 11.332 1.00 97.19 264 LYS A CA 1
ATOM 2095 C C . LYS A 1 264 ? -0.867 20.549 12.537 1.00 97.19 264 LYS A C 1
ATOM 2097 O O . LYS A 1 264 ? -1.209 20.901 13.664 1.00 97.19 264 LYS A O 1
ATOM 2102 N N . LEU A 1 265 ? 0.201 19.777 12.326 1.00 97.25 265 LEU A N 1
ATOM 2103 C CA . LEU A 1 265 ? 1.067 19.261 13.380 1.00 97.25 265 LEU A CA 1
ATOM 2104 C C . LEU A 1 265 ? 2.505 19.737 13.191 1.00 97.25 265 LEU A C 1
ATOM 2106 O O . LEU A 1 265 ? 3.056 19.696 12.095 1.00 97.25 265 LEU A O 1
ATOM 2110 N N . ASN A 1 266 ? 3.148 20.104 14.297 1.00 95.81 266 ASN A N 1
ATOM 2111 C CA . ASN A 1 266 ? 4.587 20.337 14.339 1.00 95.81 266 ASN A CA 1
ATOM 2112 C C . ASN A 1 266 ? 5.287 19.104 14.930 1.00 95.81 266 ASN A C 1
ATOM 2114 O O . ASN A 1 266 ? 5.592 19.059 16.120 1.00 95.81 266 ASN A O 1
ATOM 2118 N N . SER A 1 267 ? 5.464 18.070 14.109 1.00 96.31 267 SER A N 1
ATOM 2119 C CA . SER A 1 267 ? 6.151 16.828 14.483 1.00 96.31 267 SER A CA 1
ATOM 2120 C C . SER A 1 267 ? 6.922 16.255 13.302 1.00 96.31 267 SER A C 1
ATOM 2122 O O . SER A 1 267 ? 6.529 16.483 12.156 1.00 96.31 267 SER A O 1
ATOM 2124 N N . ASP A 1 268 ? 7.972 15.481 13.573 1.00 95.75 268 ASP A N 1
ATOM 2125 C CA . ASP A 1 268 ? 8.831 14.924 12.526 1.00 95.75 268 ASP A CA 1
ATOM 2126 C C . ASP A 1 268 ? 8.064 14.009 11.561 1.00 95.75 268 ASP A C 1
ATOM 2128 O O . ASP A 1 268 ? 8.294 14.098 10.359 1.00 95.75 268 ASP A O 1
ATOM 2132 N N . GLU A 1 269 ? 7.098 13.220 12.044 1.00 96.25 269 GLU A N 1
ATOM 2133 C CA . GLU A 1 269 ? 6.280 12.322 11.217 1.00 96.25 269 GLU A CA 1
ATOM 2134 C C . GLU A 1 269 ? 5.402 13.100 10.225 1.00 96.25 269 GLU A C 1
ATOM 2136 O O . GLU A 1 269 ? 5.325 12.767 9.044 1.00 96.25 269 GLU A O 1
ATOM 2141 N N . ALA A 1 270 ? 4.775 14.183 10.690 1.00 97.81 270 ALA A N 1
ATOM 2142 C CA . ALA A 1 270 ? 3.969 15.060 9.842 1.00 97.81 270 ALA A CA 1
ATOM 2143 C C . ALA A 1 270 ? 4.838 15.805 8.816 1.00 97.81 270 ALA A C 1
ATOM 2145 O O . ALA A 1 270 ? 4.479 15.900 7.642 1.00 97.81 270 ALA A O 1
ATOM 2146 N N . GLY A 1 271 ? 6.009 16.290 9.241 1.00 98.25 271 GLY A N 1
ATOM 2147 C CA . GLY A 1 271 ? 6.976 16.912 8.341 1.00 98.25 271 GLY A CA 1
ATOM 2148 C C . GLY A 1 271 ? 7.452 15.956 7.244 1.00 98.25 271 GLY A C 1
ATOM 2149 O O . GLY A 1 271 ? 7.582 16.373 6.095 1.00 98.25 271 GLY A O 1
ATOM 2150 N N . LEU A 1 272 ? 7.636 14.672 7.570 1.00 98.12 272 LEU A N 1
ATOM 2151 C CA . LEU A 1 272 ? 8.046 13.659 6.605 1.00 98.12 272 LEU A CA 1
ATOM 2152 C C . LEU A 1 272 ? 6.946 13.413 5.569 1.00 98.12 272 LEU A C 1
ATOM 2154 O O . LEU A 1 272 ? 7.223 13.489 4.376 1.00 98.12 272 LEU A O 1
ATOM 2158 N N . ILE A 1 273 ? 5.693 13.209 5.998 1.00 98.38 273 ILE A N 1
ATOM 2159 C CA . ILE A 1 273 ? 4.548 13.050 5.079 1.00 98.38 273 ILE A CA 1
ATOM 2160 C C . ILE A 1 273 ? 4.432 14.259 4.147 1.00 98.38 273 ILE A C 1
ATOM 2162 O O . ILE A 1 273 ? 4.242 14.094 2.941 1.00 98.38 273 ILE A O 1
ATOM 2166 N N . LYS A 1 274 ? 4.594 15.475 4.682 1.00 98.56 274 LYS A N 1
ATOM 2167 C CA . LYS A 1 274 ? 4.569 16.706 3.890 1.00 98.56 274 LYS A CA 1
ATOM 2168 C C . LYS A 1 274 ? 5.656 16.711 2.811 1.00 98.56 274 LYS A C 1
ATOM 2170 O O . LYS A 1 274 ? 5.330 16.887 1.643 1.00 98.56 274 LYS A O 1
ATOM 2175 N N . LEU A 1 275 ? 6.923 16.498 3.176 1.00 98.50 275 LEU A N 1
ATOM 2176 C CA . LEU A 1 275 ? 8.021 16.540 2.202 1.00 98.50 275 LEU A CA 1
ATOM 2177 C C . LEU A 1 275 ? 7.936 15.397 1.178 1.00 98.50 275 LEU A C 1
ATOM 2179 O O . LEU A 1 275 ? 8.233 15.614 0.006 1.00 98.50 275 LEU A O 1
ATOM 2183 N N . LYS A 1 276 ? 7.475 14.203 1.580 1.00 98.38 276 LYS A N 1
ATOM 2184 C CA . LYS A 1 276 ? 7.207 13.102 0.638 1.00 98.38 276 LYS A CA 1
ATOM 2185 C C . LYS A 1 276 ? 6.090 13.472 -0.339 1.00 98.38 276 LYS A C 1
ATOM 2187 O O . LYS A 1 276 ? 6.220 13.225 -1.529 1.00 98.38 276 LYS A O 1
ATOM 2192 N N . SER A 1 277 ? 5.028 14.120 0.135 1.00 98.50 277 SER A N 1
ATOM 2193 C CA . SER A 1 277 ? 3.941 14.612 -0.725 1.00 98.50 277 SER A CA 1
ATOM 2194 C C . SER A 1 277 ? 4.439 15.657 -1.733 1.00 98.50 277 SER A C 1
ATOM 2196 O O . SER A 1 277 ? 4.104 15.585 -2.911 1.00 98.50 277 SER A O 1
ATOM 2198 N N . GLU A 1 278 ? 5.278 16.603 -1.298 1.00 98.50 278 GLU A N 1
ATOM 2199 C CA . GLU A 1 278 ? 5.903 17.603 -2.179 1.00 98.50 278 GLU A CA 1
ATOM 2200 C C . GLU A 1 278 ? 6.807 16.950 -3.238 1.00 98.50 278 GLU A C 1
ATOM 2202 O O . GLU A 1 278 ? 6.789 17.359 -4.401 1.00 98.50 278 GLU A O 1
ATOM 2207 N N . HIS A 1 279 ? 7.557 15.912 -2.858 1.00 98.31 279 HIS A N 1
ATOM 2208 C CA . HIS A 1 279 ? 8.363 15.114 -3.782 1.00 98.31 279 HIS A CA 1
ATOM 2209 C C . HIS A 1 279 ? 7.507 14.415 -4.845 1.00 98.31 279 HIS A C 1
ATOM 2211 O O . HIS A 1 279 ? 7.806 14.529 -6.031 1.00 98.31 279 HIS A O 1
ATOM 2217 N N . GLU A 1 280 ? 6.402 13.775 -4.463 1.00 97.25 280 GLU A N 1
ATOM 2218 C CA . GLU A 1 280 ? 5.508 13.131 -5.431 1.00 97.25 280 GLU A CA 1
ATOM 2219 C C . GLU A 1 280 ? 4.827 14.134 -6.378 1.00 97.25 280 GLU A C 1
ATOM 2221 O O . GLU A 1 280 ? 4.677 13.877 -7.576 1.00 97.25 280 GLU A O 1
ATOM 2226 N N . ILE A 1 281 ? 4.461 15.320 -5.878 1.00 98.19 281 ILE A N 1
ATOM 2227 C CA . ILE A 1 281 ? 3.969 16.418 -6.725 1.00 98.19 281 ILE A CA 1
ATOM 2228 C C . ILE A 1 281 ? 5.047 16.837 -7.734 1.00 98.19 281 ILE A C 1
ATOM 2230 O O . ILE A 1 281 ? 4.739 17.015 -8.914 1.00 98.19 281 ILE A O 1
ATOM 2234 N N . ALA A 1 282 ? 6.307 16.961 -7.304 1.00 97.94 282 ALA A N 1
ATOM 2235 C CA . ALA A 1 282 ? 7.421 17.277 -8.197 1.00 97.94 282 ALA A CA 1
ATOM 2236 C C . ALA A 1 282 ? 7.650 16.174 -9.248 1.00 97.94 282 ALA A C 1
ATOM 2238 O O . ALA A 1 282 ? 7.817 16.483 -10.427 1.00 97.94 282 ALA A O 1
ATOM 2239 N N . ASN A 1 283 ? 7.559 14.894 -8.870 1.00 95.56 283 ASN A N 1
ATOM 2240 C CA . ASN A 1 283 ? 7.657 13.768 -9.809 1.00 95.56 283 ASN A CA 1
ATOM 2241 C C . ASN A 1 283 ? 6.589 13.834 -10.905 1.00 95.56 283 ASN A C 1
ATOM 2243 O O . ASN A 1 283 ? 6.872 13.569 -12.078 1.00 95.56 283 ASN A O 1
ATOM 2247 N N . LYS A 1 284 ? 5.373 14.277 -10.564 1.00 94.75 284 LYS A N 1
ATOM 2248 C CA . LYS A 1 284 ? 4.290 14.470 -11.539 1.00 94.75 284 LYS A CA 1
ATOM 2249 C C . LYS A 1 284 ? 4.593 15.568 -12.571 1.00 94.75 284 LYS A C 1
ATOM 2251 O O . LYS A 1 284 ? 4.039 15.502 -13.669 1.00 94.75 284 LYS A O 1
ATOM 2256 N N . THR A 1 285 ? 5.484 16.530 -12.291 1.00 95.62 285 THR A N 1
ATOM 2257 C CA . THR A 1 285 ? 5.869 17.555 -13.283 1.00 95.62 285 THR A CA 1
ATOM 2258 C C . THR A 1 285 ? 6.871 17.044 -14.315 1.00 95.62 285 THR A C 1
ATOM 2260 O O . THR A 1 285 ? 6.974 17.642 -15.383 1.00 95.62 285 THR A O 1
ATOM 2263 N N . LYS A 1 286 ? 7.597 15.951 -14.022 1.00 94.44 286 LYS A N 1
ATOM 2264 C CA . LYS A 1 286 ? 8.700 15.421 -14.852 1.00 94.44 286 LYS A CA 1
ATOM 2265 C C . LYS A 1 286 ? 9.796 16.457 -15.142 1.00 94.44 286 LYS A C 1
ATOM 2267 O O . LYS A 1 286 ? 10.456 16.399 -16.176 1.00 94.44 286 LYS A O 1
ATOM 2272 N N . GLU A 1 287 ? 9.954 17.435 -14.250 1.00 97.44 287 GLU A N 1
ATOM 2273 C CA . GLU A 1 287 ? 11.010 18.443 -14.331 1.00 97.44 287 GLU A CA 1
ATOM 2274 C C . GLU A 1 287 ? 12.102 18.093 -13.322 1.00 97.44 287 GLU A C 1
ATOM 2276 O O . GLU A 1 287 ? 11.944 18.330 -12.124 1.00 97.44 287 GLU A O 1
ATOM 2281 N N . ASP A 1 288 ? 13.225 17.580 -13.818 1.00 97.25 288 ASP A N 1
ATOM 2282 C CA . ASP A 1 288 ? 14.380 17.147 -13.023 1.00 97.25 288 ASP A CA 1
ATOM 2283 C C . ASP A 1 288 ? 14.824 18.176 -11.974 1.00 97.25 288 ASP A C 1
ATOM 2285 O O . ASP A 1 288 ? 15.141 17.829 -10.840 1.00 97.25 288 ASP A O 1
ATOM 2289 N N . SER A 1 289 ? 14.781 19.471 -12.306 1.00 97.00 289 SER A N 1
ATOM 2290 C CA . SER A 1 289 ? 15.153 20.547 -11.381 1.00 97.00 289 SER A CA 1
ATOM 2291 C C . SER A 1 289 ? 14.221 20.654 -10.168 1.00 97.00 289 SER A C 1
ATOM 2293 O O . SER A 1 289 ? 14.693 20.922 -9.060 1.00 97.00 289 SER A O 1
ATOM 2295 N N . LYS A 1 290 ? 12.913 20.428 -10.356 1.00 97.88 290 LYS A N 1
ATOM 2296 C CA . LYS A 1 290 ? 11.912 20.426 -9.279 1.00 97.88 290 LYS A CA 1
ATOM 2297 C C . LYS A 1 290 ? 12.020 19.158 -8.443 1.00 97.88 290 LYS A C 1
ATOM 2299 O O . LYS A 1 290 ? 11.985 19.250 -7.218 1.00 97.88 290 LYS A O 1
ATOM 2304 N N . ILE A 1 291 ? 12.203 18.011 -9.096 1.00 98.06 291 ILE A N 1
ATOM 2305 C CA . ILE A 1 291 ? 12.381 16.712 -8.434 1.00 98.06 291 ILE A CA 1
ATOM 2306 C C . ILE A 1 291 ? 13.627 16.754 -7.544 1.00 98.06 291 ILE A C 1
ATOM 2308 O O . ILE A 1 291 ? 13.531 16.530 -6.339 1.00 98.06 291 ILE A O 1
ATOM 2312 N N . ALA A 1 292 ? 14.771 17.171 -8.096 1.00 98.06 292 ALA A N 1
ATOM 2313 C CA . ALA A 1 292 ? 16.014 17.310 -7.345 1.00 98.06 292 ALA A CA 1
ATOM 2314 C C . ALA A 1 292 ? 15.864 18.250 -6.140 1.00 98.06 292 ALA A C 1
ATOM 2316 O O . ALA A 1 292 ? 16.319 17.925 -5.046 1.00 98.06 292 ALA A O 1
ATOM 2317 N N . ALA A 1 293 ? 15.191 19.396 -6.304 1.00 98.31 293 ALA A N 1
ATOM 2318 C CA . ALA A 1 293 ? 14.965 20.332 -5.202 1.00 98.31 293 ALA A CA 1
ATOM 2319 C C . ALA A 1 293 ? 14.096 19.734 -4.078 1.00 98.31 293 ALA A C 1
ATOM 2321 O O . ALA A 1 293 ? 14.374 19.968 -2.899 1.00 98.31 293 ALA A O 1
ATOM 2322 N N . ALA A 1 294 ? 13.067 18.953 -4.418 1.00 98.38 294 ALA A N 1
ATOM 2323 C CA . ALA A 1 294 ? 12.227 18.277 -3.432 1.00 98.38 294 ALA A CA 1
ATOM 2324 C C . ALA A 1 294 ? 13.000 17.178 -2.683 1.00 98.38 294 ALA A C 1
ATOM 2326 O O . ALA A 1 294 ? 12.941 17.107 -1.452 1.00 98.38 294 ALA A O 1
ATOM 2327 N N . ILE A 1 295 ? 13.801 16.387 -3.402 1.00 98.44 295 ILE A N 1
ATOM 2328 C CA . ILE A 1 295 ? 14.666 15.367 -2.803 1.00 98.44 295 ILE A CA 1
ATOM 2329 C C . ILE A 1 295 ? 15.716 15.997 -1.876 1.00 98.44 295 ILE A C 1
ATOM 2331 O O . ILE A 1 295 ? 15.933 15.522 -0.761 1.00 98.44 295 ILE A O 1
ATOM 2335 N N . GLU A 1 296 ? 16.340 17.106 -2.281 1.00 98.38 296 GLU A N 1
ATOM 2336 C CA . GLU A 1 296 ? 17.268 17.841 -1.420 1.00 98.38 296 GLU A CA 1
ATOM 2337 C C . GLU A 1 296 ? 16.610 18.257 -0.095 1.00 98.38 296 GLU A C 1
ATOM 2339 O O . GLU A 1 296 ? 17.260 18.214 0.949 1.00 98.38 296 GLU A O 1
ATOM 2344 N N . ASN A 1 297 ? 15.338 18.669 -0.107 1.00 98.31 297 ASN A N 1
ATOM 2345 C CA . ASN A 1 297 ? 14.623 19.043 1.116 1.00 98.31 297 ASN A CA 1
ATOM 2346 C C . ASN A 1 297 ? 14.411 17.835 2.039 1.00 98.31 297 ASN A C 1
ATOM 2348 O O . ASN A 1 297 ? 14.638 17.953 3.248 1.00 98.31 297 ASN A O 1
ATOM 2352 N N . LEU A 1 298 ? 14.047 16.676 1.475 1.00 98.44 298 LEU A N 1
ATOM 2353 C CA . LEU A 1 298 ? 13.960 15.411 2.209 1.00 98.44 298 LEU A CA 1
ATOM 2354 C C . LEU A 1 298 ? 15.306 15.052 2.845 1.00 98.44 298 LEU A C 1
ATOM 2356 O O . LEU A 1 298 ? 15.376 14.869 4.057 1.00 98.44 298 LEU A O 1
ATOM 2360 N N . LEU A 1 299 ? 16.390 15.044 2.068 1.00 98.12 299 LEU A N 1
ATOM 2361 C CA . LEU A 1 299 ? 17.727 14.690 2.553 1.00 98.12 299 LEU A CA 1
ATOM 2362 C C . LEU A 1 299 ? 18.293 15.702 3.561 1.00 98.12 299 LEU A C 1
ATOM 2364 O O . LEU A 1 299 ? 18.998 15.311 4.490 1.00 98.12 299 LEU A O 1
ATOM 2368 N N . LYS A 1 300 ? 17.974 16.998 3.438 1.00 98.06 300 LYS A N 1
ATOM 2369 C CA . LYS A 1 300 ? 18.369 18.026 4.422 1.00 98.06 300 LYS A CA 1
ATOM 2370 C C . LYS A 1 300 ? 17.714 17.791 5.780 1.00 98.06 300 LYS A C 1
ATOM 2372 O O . LYS A 1 300 ? 18.363 17.981 6.808 1.00 98.06 300 LYS A O 1
ATOM 2377 N N . LYS A 1 301 ? 16.433 17.411 5.796 1.00 97.88 301 LYS A N 1
ATOM 2378 C CA . LYS A 1 301 ? 15.653 17.263 7.033 1.00 97.88 301 LYS A CA 1
ATOM 2379 C C . LYS A 1 301 ? 15.749 15.856 7.630 1.00 97.88 301 LYS A C 1
ATOM 2381 O O . LYS A 1 301 ? 15.825 15.726 8.851 1.00 97.88 301 LYS A O 1
ATOM 2386 N N . TYR A 1 302 ? 15.796 14.834 6.783 1.00 97.38 302 TYR A N 1
ATOM 2387 C CA . TYR A 1 302 ? 15.722 13.420 7.145 1.00 97.38 302 TYR A CA 1
ATOM 2388 C C . TYR A 1 302 ? 16.868 12.589 6.534 1.00 97.38 302 TYR A C 1
ATOM 2390 O O . TYR A 1 302 ? 16.625 11.529 5.963 1.00 97.38 302 TYR A O 1
ATOM 2398 N N . PRO A 1 303 ? 18.145 12.996 6.681 1.00 96.12 303 PRO A N 1
ATOM 2399 C CA . PRO A 1 303 ? 19.263 12.290 6.049 1.00 96.12 303 PRO A CA 1
ATOM 2400 C C . PRO A 1 303 ? 19.461 10.865 6.574 1.00 96.12 303 PRO A C 1
ATOM 2402 O O . PRO A 1 303 ? 20.154 10.080 5.950 1.00 96.12 303 PRO A O 1
ATOM 2405 N N . LYS A 1 304 ? 18.911 10.538 7.746 1.00 94.06 304 LYS A N 1
ATOM 2406 C CA . LYS A 1 304 ? 19.040 9.218 8.380 1.00 94.06 304 LYS A CA 1
ATOM 2407 C C . LYS A 1 304 ? 17.765 8.390 8.285 1.00 94.06 304 LYS A C 1
ATOM 2409 O O . LYS A 1 304 ? 17.684 7.357 8.946 1.00 94.06 304 LYS A O 1
ATOM 2414 N N . ASP A 1 305 ? 16.771 8.863 7.539 1.00 93.62 305 ASP A N 1
ATOM 2415 C CA . ASP A 1 305 ? 15.591 8.059 7.257 1.00 93.62 305 ASP A CA 1
ATOM 2416 C C . ASP A 1 305 ? 15.995 6.781 6.525 1.00 93.62 305 ASP A C 1
ATOM 2418 O O . ASP A 1 305 ? 17.017 6.737 5.836 1.00 93.62 305 ASP A O 1
ATOM 2422 N N . ILE A 1 306 ? 15.215 5.727 6.703 1.00 89.56 306 ILE A N 1
ATOM 2423 C CA . ILE A 1 306 ? 15.473 4.451 6.048 1.00 89.56 306 ILE A CA 1
ATOM 2424 C C . ILE A 1 306 ? 15.318 4.551 4.524 1.00 89.56 306 ILE A C 1
ATOM 2426 O O . ILE A 1 306 ? 16.013 3.854 3.790 1.00 89.56 306 ILE A O 1
ATOM 2430 N N . GLU A 1 307 ? 14.493 5.484 4.043 1.00 92.19 307 GLU A N 1
ATOM 2431 C CA . GLU A 1 307 ? 14.321 5.758 2.617 1.00 92.19 307 GLU A CA 1
ATOM 2432 C C . GLU A 1 307 ? 15.377 6.713 2.044 1.00 92.19 307 GLU A C 1
ATOM 2434 O O . GLU A 1 307 ? 15.488 6.850 0.824 1.00 92.19 307 GLU A O 1
ATOM 2439 N N . ALA A 1 308 ? 16.200 7.345 2.890 1.00 95.50 308 ALA A N 1
ATOM 2440 C CA . ALA A 1 308 ? 17.153 8.366 2.456 1.00 95.50 308 ALA A CA 1
ATOM 2441 C C . ALA A 1 308 ? 18.185 7.844 1.446 1.00 95.50 308 ALA A C 1
ATOM 2443 O O . ALA A 1 308 ? 18.692 8.613 0.631 1.00 95.50 308 ALA A O 1
ATOM 2444 N N . ALA A 1 309 ? 18.478 6.542 1.461 1.00 93.12 309 ALA A N 1
ATOM 2445 C CA . ALA A 1 309 ? 19.341 5.912 0.469 1.00 93.12 309 ALA A CA 1
ATOM 2446 C C . ALA A 1 309 ? 18.735 5.927 -0.943 1.00 93.12 309 ALA A C 1
ATOM 2448 O O . ALA A 1 309 ? 19.457 6.198 -1.898 1.00 93.12 309 ALA A O 1
ATOM 2449 N N . PHE A 1 310 ? 17.427 5.681 -1.067 1.00 92.12 310 PHE A N 1
ATOM 2450 C CA . PHE A 1 310 ? 16.724 5.718 -2.353 1.00 92.12 310 PHE A CA 1
ATOM 2451 C C . PHE A 1 310 ? 16.628 7.150 -2.871 1.00 92.12 310 PHE A C 1
ATOM 2453 O O . PHE A 1 310 ? 16.988 7.417 -4.010 1.00 92.12 310 PHE A O 1
ATOM 2460 N N . TRP A 1 311 ? 16.271 8.094 -1.996 1.00 96.75 311 TRP A N 1
ATOM 2461 C CA . TRP A 1 311 ? 16.270 9.516 -2.342 1.00 96.75 311 TRP A CA 1
ATOM 2462 C C . TRP A 1 311 ? 17.651 9.989 -2.812 1.00 96.75 311 TRP A C 1
ATOM 2464 O O . TRP A 1 311 ? 17.764 10.733 -3.781 1.00 96.75 311 TRP A O 1
ATOM 2474 N N . LEU A 1 312 ? 18.725 9.552 -2.149 1.00 97.06 312 LEU A N 1
ATOM 2475 C CA . LEU A 1 312 ? 20.082 9.895 -2.566 1.00 97.06 312 LEU A CA 1
ATOM 2476 C C . LEU A 1 312 ? 20.425 9.334 -3.950 1.00 97.06 312 LEU A C 1
ATOM 2478 O O . LEU A 1 312 ? 21.081 10.027 -4.726 1.00 97.06 312 LEU A O 1
ATOM 2482 N N . ASP A 1 313 ? 20.008 8.104 -4.245 1.00 94.62 313 ASP A N 1
ATOM 2483 C CA . ASP A 1 313 ? 20.238 7.462 -5.540 1.00 94.62 313 ASP A CA 1
ATOM 2484 C C . ASP A 1 313 ? 19.489 8.171 -6.678 1.00 94.62 313 ASP A C 1
ATOM 2486 O O . ASP A 1 313 ? 20.079 8.488 -7.716 1.00 94.62 313 ASP A O 1
ATOM 2490 N N . ASP A 1 314 ? 18.224 8.525 -6.442 1.00 95.00 314 ASP A N 1
ATOM 2491 C CA . ASP A 1 314 ? 17.413 9.312 -7.374 1.00 95.00 314 ASP A CA 1
ATOM 2492 C C . ASP A 1 314 ? 18.051 10.687 -7.625 1.00 95.00 314 ASP A C 1
ATOM 2494 O O . ASP A 1 314 ? 18.239 11.100 -8.773 1.00 95.00 314 ASP A O 1
ATOM 2498 N N . LEU A 1 315 ? 18.475 11.382 -6.560 1.00 97.06 315 LEU A N 1
ATOM 2499 C CA . LEU A 1 315 ? 19.161 12.668 -6.689 1.00 97.06 315 LEU A CA 1
ATOM 2500 C C . LEU A 1 315 ? 20.488 12.533 -7.430 1.00 97.06 315 LEU A C 1
ATOM 2502 O O . LEU A 1 315 ? 20.816 13.409 -8.221 1.00 97.06 315 LEU A O 1
ATOM 2506 N N . ASN A 1 316 ? 21.251 11.464 -7.196 1.00 95.69 316 ASN A N 1
ATOM 2507 C CA . ASN A 1 316 ? 22.512 11.236 -7.896 1.00 95.69 316 ASN A CA 1
ATOM 2508 C C . ASN A 1 316 ? 22.289 10.975 -9.388 1.00 95.69 316 ASN A C 1
ATOM 2510 O O . ASN A 1 316 ? 23.072 11.438 -10.209 1.00 95.69 316 ASN A O 1
ATOM 2514 N N . SER A 1 317 ? 21.209 10.280 -9.740 1.00 94.19 317 SER A N 1
ATOM 2515 C CA . SER A 1 317 ? 20.843 10.027 -11.135 1.00 94.19 317 SER A CA 1
ATOM 2516 C C . SER A 1 317 ? 20.442 11.307 -11.878 1.00 94.19 317 SER A C 1
ATOM 2518 O O . SER A 1 317 ? 20.687 11.418 -13.078 1.00 94.19 317 SER A O 1
ATOM 2520 N N . ILE A 1 318 ? 19.862 12.283 -11.170 1.00 95.81 318 ILE A N 1
ATOM 2521 C CA . ILE A 1 318 ? 19.448 13.578 -11.730 1.00 95.81 318 ILE A CA 1
ATOM 2522 C C . ILE A 1 318 ? 20.601 14.594 -11.737 1.00 95.81 318 ILE A C 1
ATOM 2524 O O . ILE A 1 318 ? 20.890 15.221 -12.755 1.00 95.81 318 ILE A O 1
ATOM 2528 N N . ASP A 1 319 ? 21.242 14.793 -10.585 1.00 94.75 319 ASP A N 1
ATOM 2529 C CA . ASP A 1 319 ? 22.326 15.751 -10.372 1.00 94.75 319 ASP A CA 1
ATOM 2530 C C . ASP A 1 319 ? 23.326 15.217 -9.321 1.00 94.75 319 ASP A C 1
ATOM 2532 O O . ASP A 1 319 ? 23.196 15.482 -8.114 1.00 94.75 319 ASP A O 1
ATOM 2536 N N . PRO A 1 320 ? 24.388 14.516 -9.765 1.00 93.56 320 PRO A N 1
ATOM 2537 C CA . PRO A 1 320 ? 25.422 13.982 -8.879 1.00 93.56 320 PRO A CA 1
ATOM 2538 C C . PRO A 1 320 ? 26.069 15.040 -7.974 1.00 93.56 320 PRO A C 1
ATOM 2540 O O . PRO A 1 320 ? 26.490 14.754 -6.848 1.00 93.56 320 PRO A O 1
ATOM 2543 N N . SER A 1 321 ? 26.152 16.293 -8.441 1.00 92.88 321 SER A N 1
ATOM 2544 C CA . SER A 1 321 ? 26.780 17.373 -7.678 1.00 92.88 321 SER A CA 1
ATOM 2545 C C . SER A 1 321 ? 25.959 17.750 -6.443 1.00 92.88 321 SER A C 1
ATOM 2547 O O . SER A 1 321 ? 26.534 18.049 -5.392 1.00 92.88 321 SER A O 1
ATOM 2549 N N . LYS A 1 322 ? 24.628 17.651 -6.548 1.00 95.38 322 LYS A N 1
ATOM 2550 C CA . LYS A 1 322 ? 23.678 17.886 -5.457 1.00 95.38 322 LYS A CA 1
ATOM 2551 C C . LYS A 1 322 ? 23.530 16.700 -4.514 1.00 95.38 322 LYS A C 1
ATOM 2553 O O . LYS A 1 322 ? 23.237 16.920 -3.344 1.00 95.38 322 LYS A O 1
ATOM 2558 N N . ALA A 1 323 ? 23.757 15.471 -4.977 1.00 95.50 323 ALA A N 1
ATOM 2559 C CA . ALA A 1 323 ? 23.738 14.281 -4.121 1.00 95.50 323 ALA A CA 1
ATOM 2560 C C . ALA A 1 323 ? 24.942 14.231 -3.165 1.00 95.50 323 ALA A C 1
ATOM 2562 O O . ALA A 1 323 ? 24.821 13.894 -1.984 1.00 95.50 323 ALA A O 1
ATOM 2563 N N . LYS A 1 324 ? 26.116 14.636 -3.658 1.00 93.44 324 LYS A N 1
ATOM 2564 C CA . LYS A 1 324 ? 27.403 14.562 -2.954 1.00 93.44 324 LYS A CA 1
ATOM 2565 C C . LYS A 1 324 ? 27.410 15.035 -1.487 1.00 93.44 324 LYS A C 1
ATOM 2567 O O . LYS A 1 324 ? 28.011 14.333 -0.670 1.00 93.44 324 LYS A O 1
ATOM 2572 N N . PRO A 1 325 ? 26.791 16.168 -1.099 1.00 96.44 325 PRO A N 1
ATOM 2573 C CA . PRO A 1 325 ? 26.796 16.640 0.288 1.00 96.44 325 PRO A CA 1
ATOM 2574 C C . PRO A 1 325 ? 26.092 15.706 1.284 1.00 96.44 325 PRO A C 1
ATOM 2576 O O . PRO A 1 325 ? 26.345 15.809 2.482 1.00 96.44 325 PRO A O 1
ATOM 2579 N N . PHE A 1 326 ? 25.225 14.806 0.813 1.00 97.06 326 PHE A N 1
ATOM 2580 C CA . PHE A 1 326 ? 24.398 13.945 1.664 1.00 97.06 326 PHE A CA 1
ATOM 2581 C C . PHE A 1 326 ? 24.966 12.532 1.852 1.00 97.06 326 PHE A C 1
ATOM 2583 O O . PHE A 1 326 ? 24.534 11.824 2.756 1.00 97.06 326 PHE A O 1
ATOM 2590 N N . ILE A 1 327 ? 25.963 12.118 1.061 1.00 95.19 327 ILE A N 1
ATOM 2591 C CA . ILE A 1 327 ? 26.502 10.743 1.065 1.00 95.19 327 ILE A CA 1
ATOM 2592 C C . ILE A 1 327 ? 26.870 10.267 2.479 1.00 95.19 327 ILE A C 1
ATOM 2594 O O . ILE A 1 327 ? 26.447 9.194 2.902 1.00 95.19 327 ILE A O 1
ATOM 2598 N N . GLU A 1 328 ? 27.643 11.057 3.228 1.00 95.06 328 GLU A N 1
ATOM 2599 C CA . GLU A 1 328 ? 28.124 10.643 4.555 1.00 95.06 328 GLU A CA 1
ATOM 2600 C C . GLU A 1 328 ? 27.002 10.602 5.602 1.00 95.06 328 GLU A C 1
ATOM 2602 O O . GLU A 1 328 ? 26.992 9.725 6.467 1.00 95.06 328 GLU A O 1
ATOM 2607 N N . SER A 1 329 ? 26.040 11.531 5.539 1.00 95.69 329 SER A N 1
ATOM 2608 C CA . SER A 1 329 ? 24.934 11.572 6.499 1.00 95.69 329 SER A CA 1
ATOM 2609 C C . SER A 1 329 ? 23.940 10.432 6.269 1.00 95.69 329 SER A C 1
ATOM 2611 O O . SER A 1 329 ? 23.484 9.836 7.247 1.00 95.69 329 SER A O 1
ATOM 2613 N N . VAL A 1 330 ? 23.685 10.086 5.003 1.00 96.19 330 VAL A N 1
ATOM 2614 C CA . VAL A 1 330 ? 22.861 8.937 4.606 1.00 96.19 330 VAL A CA 1
ATOM 2615 C C . VAL A 1 330 ? 23.543 7.621 4.961 1.00 96.19 330 VAL A C 1
ATOM 2617 O O . VAL A 1 330 ? 22.921 6.765 5.590 1.00 96.19 330 VAL A O 1
ATOM 2620 N N . LEU A 1 331 ? 24.842 7.476 4.677 1.00 93.44 331 LEU A N 1
ATOM 2621 C CA . LEU A 1 331 ? 25.597 6.278 5.054 1.00 93.44 331 LEU A CA 1
ATOM 2622 C C . LEU A 1 331 ? 25.578 6.049 6.575 1.00 93.44 331 LEU A C 1
ATOM 2624 O O . LEU A 1 331 ? 25.367 4.928 7.028 1.00 93.44 331 LEU A O 1
ATOM 2628 N N . ALA A 1 332 ? 25.720 7.112 7.374 1.00 92.81 332 ALA A N 1
ATOM 2629 C CA . ALA A 1 332 ? 25.605 7.021 8.830 1.00 92.81 332 ALA A CA 1
ATOM 2630 C C . ALA A 1 332 ? 24.202 6.591 9.304 1.00 92.81 332 ALA A C 1
ATOM 2632 O O . ALA A 1 332 ? 24.077 5.972 10.362 1.00 92.81 332 ALA A O 1
ATOM 2633 N N . GLY A 1 333 ? 23.148 6.925 8.552 1.00 92.19 333 GLY A N 1
ATOM 2634 C CA . GLY A 1 333 ? 21.798 6.408 8.777 1.00 92.19 333 GLY A CA 1
ATOM 2635 C C . GLY A 1 333 ? 21.719 4.907 8.512 1.00 92.19 333 GLY A C 1
ATOM 2636 O O . GLY A 1 333 ? 21.292 4.154 9.381 1.00 92.19 333 GLY A O 1
ATOM 2637 N N . VAL A 1 334 ? 22.210 4.463 7.353 1.00 90.56 334 VAL A N 1
ATOM 2638 C CA . VAL A 1 334 ? 22.222 3.047 6.948 1.00 90.56 334 VAL A CA 1
ATOM 2639 C C . VAL A 1 334 ? 22.954 2.158 7.957 1.00 90.56 334 VAL A C 1
ATOM 2641 O O . VAL A 1 334 ? 22.426 1.114 8.333 1.00 90.56 334 VAL A O 1
ATOM 2644 N N . GLU A 1 335 ? 24.111 2.583 8.474 1.00 88.94 335 GLU A N 1
ATOM 2645 C CA . GLU A 1 335 ? 24.829 1.826 9.514 1.00 88.94 335 GLU A CA 1
ATOM 2646 C C . GLU A 1 335 ? 24.002 1.650 10.796 1.00 88.94 335 GLU A C 1
ATOM 2648 O O . GLU A 1 335 ? 24.062 0.601 11.434 1.00 88.94 335 GLU A O 1
ATOM 2653 N N . LYS A 1 336 ? 23.176 2.640 11.159 1.00 89.31 336 LYS A N 1
ATOM 2654 C CA . LYS A 1 336 ? 22.262 2.518 12.301 1.00 89.31 336 LYS A CA 1
ATOM 2655 C C . LYS A 1 336 ? 21.158 1.490 12.026 1.00 89.31 336 LYS A C 1
ATOM 2657 O O . LYS A 1 336 ? 20.810 0.730 12.925 1.00 89.31 336 LYS A O 1
ATOM 2662 N N . TRP A 1 337 ? 20.617 1.460 10.808 1.00 88.88 337 TRP A N 1
ATOM 2663 C CA . TRP A 1 337 ? 19.522 0.559 10.433 1.00 88.88 337 TRP A CA 1
ATOM 2664 C C . TRP A 1 337 ? 19.934 -0.915 10.381 1.00 88.88 337 TRP A C 1
ATOM 2666 O O . TRP A 1 337 ? 19.116 -1.780 10.680 1.00 88.88 337 TRP A O 1
ATOM 2676 N N . LYS A 1 338 ? 21.202 -1.220 10.077 1.00 86.62 338 LYS A N 1
ATOM 2677 C CA . LYS A 1 338 ? 21.723 -2.603 10.092 1.00 86.62 338 LYS A CA 1
ATOM 2678 C C . LYS A 1 338 ? 21.551 -3.300 11.440 1.00 86.62 338 LYS A C 1
ATOM 2680 O O . LYS A 1 338 ? 21.319 -4.509 11.487 1.00 86.62 338 LYS A O 1
ATOM 2685 N N . GLU A 1 339 ? 21.673 -2.524 12.510 1.00 87.62 339 GLU A N 1
ATOM 2686 C CA . GLU A 1 339 ? 21.621 -2.997 13.891 1.00 87.62 339 GLU A CA 1
ATOM 2687 C C . GLU A 1 339 ? 20.216 -2.873 14.506 1.00 87.62 339 GLU A C 1
ATOM 2689 O O . GLU A 1 339 ? 20.031 -3.214 15.674 1.00 87.62 339 GLU A O 1
ATOM 2694 N N . ASP A 1 340 ? 19.214 -2.393 13.757 1.00 88.56 340 ASP A N 1
ATOM 2695 C CA . ASP A 1 340 ? 17.861 -2.216 14.288 1.00 88.56 340 ASP A CA 1
ATOM 2696 C C . ASP A 1 340 ? 17.145 -3.577 14.433 1.00 88.56 340 ASP A C 1
ATOM 2698 O O . ASP A 1 340 ? 16.850 -4.240 13.432 1.00 88.56 340 ASP A O 1
ATOM 2702 N N . PRO A 1 341 ? 16.808 -4.015 15.664 1.00 87.19 341 PRO A N 1
ATOM 2703 C CA . PRO A 1 341 ? 16.135 -5.293 15.880 1.00 87.19 341 PRO A CA 1
ATOM 2704 C C . PRO A 1 341 ? 14.679 -5.307 15.389 1.00 87.19 341 PRO A C 1
ATOM 2706 O O . PRO A 1 341 ? 14.075 -6.375 15.331 1.00 87.19 341 PRO A O 1
ATOM 2709 N N . LYS A 1 342 ? 14.098 -4.146 15.064 1.00 87.19 342 LYS A N 1
ATOM 2710 C CA . LYS A 1 342 ? 12.716 -3.973 14.595 1.00 87.19 342 LYS A CA 1
ATOM 2711 C C . LYS A 1 342 ? 12.638 -3.548 13.130 1.00 87.19 342 LYS A C 1
ATOM 2713 O O . LYS A 1 342 ? 11.601 -3.050 12.697 1.00 87.19 342 LYS A O 1
ATOM 2718 N N . LEU A 1 343 ? 13.712 -3.723 12.366 1.00 87.00 343 LEU A N 1
ATOM 2719 C CA . LEU A 1 343 ? 13.772 -3.361 10.950 1.00 87.00 343 LEU A CA 1
ATOM 2720 C C . LEU A 1 343 ? 12.610 -3.978 10.143 1.00 87.00 343 LEU A C 1
ATOM 2722 O O . LEU A 1 343 ? 11.872 -3.264 9.462 1.00 87.00 343 LEU A O 1
ATOM 2726 N N . ASP A 1 344 ? 12.360 -5.276 10.340 1.00 86.44 344 ASP A N 1
ATOM 2727 C CA . ASP A 1 344 ? 11.298 -6.006 9.635 1.00 86.44 344 ASP A CA 1
ATOM 2728 C C . ASP A 1 344 ? 9.888 -5.502 9.995 1.00 86.44 344 ASP A C 1
ATOM 2730 O O . ASP A 1 344 ? 8.979 -5.572 9.168 1.00 86.44 344 ASP A O 1
ATOM 2734 N N . GLU A 1 345 ? 9.683 -4.974 11.209 1.00 87.31 345 GLU A N 1
ATOM 2735 C CA . GLU A 1 345 ? 8.415 -4.352 11.631 1.00 87.31 345 GLU A CA 1
ATOM 2736 C C . GLU A 1 345 ? 8.215 -2.957 11.027 1.00 87.31 345 GLU A C 1
ATOM 2738 O O . GLU A 1 345 ? 7.078 -2.495 10.904 1.00 87.31 345 GLU A O 1
ATOM 2743 N N . GLN A 1 346 ? 9.309 -2.295 10.649 1.00 84.25 346 GLN A N 1
ATOM 2744 C CA . GLN A 1 346 ? 9.312 -0.991 9.984 1.00 84.25 346 GLN A CA 1
ATOM 2745 C C . GLN A 1 346 ? 9.133 -1.108 8.466 1.00 84.25 346 GLN A C 1
ATOM 2747 O O . GLN A 1 346 ? 8.954 -0.097 7.795 1.00 84.25 346 GLN A O 1
ATOM 2752 N N . GLY A 1 347 ? 9.103 -2.332 7.933 1.00 86.94 347 GLY A N 1
ATOM 2753 C CA . GLY A 1 347 ? 8.817 -2.601 6.525 1.00 86.94 347 GLY A CA 1
ATOM 2754 C C . GLY A 1 347 ? 10.048 -2.878 5.674 1.00 86.94 347 GLY A C 1
ATOM 2755 O O . GLY A 1 347 ? 9.911 -2.950 4.458 1.00 86.94 347 GLY A O 1
ATOM 2756 N N . TYR A 1 348 ? 11.210 -3.076 6.295 1.00 87.31 348 TYR A N 1
ATOM 2757 C CA . TYR A 1 348 ? 12.480 -3.252 5.600 1.00 87.31 348 TYR A CA 1
ATOM 2758 C C . TYR A 1 348 ? 13.179 -4.513 6.073 1.00 87.31 348 TYR A C 1
ATOM 2760 O O . TYR A 1 348 ? 13.084 -4.887 7.234 1.00 87.31 348 TYR A O 1
ATOM 2768 N N . THR A 1 349 ? 13.903 -5.162 5.178 1.00 86.06 349 THR A N 1
ATOM 2769 C CA . THR A 1 349 ? 14.725 -6.327 5.488 1.00 86.06 349 THR A CA 1
ATOM 2770 C C . THR A 1 349 ? 16.186 -5.923 5.634 1.00 86.06 349 THR A C 1
ATOM 2772 O O . THR A 1 349 ? 16.632 -4.893 5.120 1.00 86.06 349 THR A O 1
ATOM 2775 N N . LYS A 1 350 ? 16.996 -6.784 6.260 1.00 85.69 350 LYS A N 1
ATOM 2776 C CA . LYS A 1 350 ? 18.458 -6.605 6.242 1.00 85.69 350 LYS A CA 1
ATOM 2777 C C . LYS A 1 350 ? 19.010 -6.522 4.814 1.00 85.69 350 LYS A C 1
ATOM 2779 O O . LYS A 1 350 ? 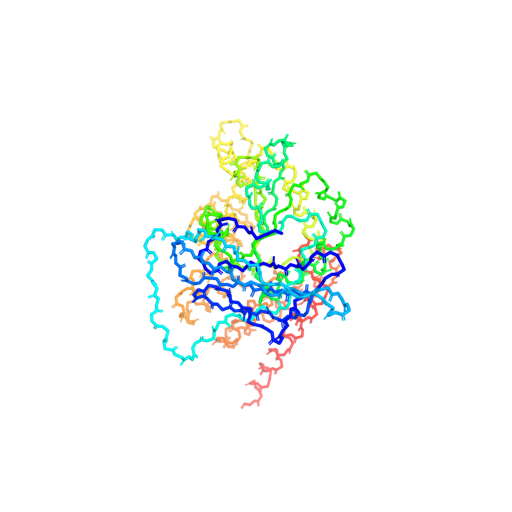19.960 -5.784 4.580 1.00 85.69 350 LYS A O 1
ATOM 2784 N N . GLY A 1 351 ? 18.409 -7.252 3.870 1.00 85.38 351 GLY A N 1
ATOM 2785 C CA . GLY A 1 351 ? 18.776 -7.208 2.454 1.00 85.38 351 GLY A CA 1
ATOM 2786 C C . GLY A 1 351 ? 18.610 -5.815 1.846 1.00 85.38 351 GLY A C 1
ATOM 2787 O O . GLY A 1 351 ? 19.521 -5.352 1.165 1.00 85.38 351 GLY A O 1
ATOM 2788 N N . ASP A 1 352 ? 17.513 -5.123 2.165 1.00 86.06 352 ASP A N 1
ATOM 2789 C CA . ASP A 1 352 ? 17.254 -3.755 1.693 1.00 86.06 352 ASP A CA 1
ATOM 2790 C C . ASP A 1 352 ? 18.315 -2.780 2.213 1.00 86.06 352 ASP A C 1
ATOM 2792 O O . ASP A 1 352 ? 18.846 -1.968 1.458 1.00 86.06 352 ASP A O 1
ATOM 2796 N N . VAL A 1 353 ? 18.700 -2.914 3.486 1.00 87.62 353 VAL A N 1
ATOM 2797 C CA . VAL A 1 353 ? 19.746 -2.081 4.102 1.00 87.62 353 VAL A CA 1
ATOM 2798 C C . VAL A 1 353 ? 21.122 -2.357 3.487 1.00 87.62 353 VAL A C 1
ATOM 2800 O O . VAL A 1 353 ? 21.871 -1.418 3.216 1.00 87.62 353 VAL A O 1
ATOM 2803 N N . PHE A 1 354 ? 21.463 -3.622 3.214 1.00 88.31 354 PHE A N 1
ATOM 2804 C CA . PHE A 1 354 ? 22.709 -3.963 2.517 1.00 88.31 354 PHE A CA 1
ATOM 2805 C C . PHE A 1 354 ? 22.731 -3.438 1.078 1.00 88.31 354 PHE A C 1
ATOM 2807 O O . PHE A 1 354 ? 23.765 -2.947 0.621 1.00 88.31 354 PHE A O 1
ATOM 2814 N N . PHE A 1 355 ? 21.604 -3.516 0.367 1.00 86.69 355 PHE A N 1
ATOM 2815 C CA . PHE A 1 355 ? 21.474 -2.967 -0.980 1.00 86.69 355 PHE A CA 1
ATOM 2816 C C . PHE A 1 355 ? 21.646 -1.442 -0.980 1.00 86.69 355 PHE A C 1
ATOM 2818 O O . PHE A 1 355 ? 22.462 -0.914 -1.738 1.00 86.69 355 PHE A O 1
ATOM 2825 N N . ALA A 1 356 ? 20.953 -0.750 -0.072 1.00 87.44 356 ALA A N 1
ATOM 2826 C CA . ALA A 1 356 ? 21.080 0.687 0.142 1.00 87.44 356 ALA A CA 1
ATOM 2827 C C . ALA A 1 356 ? 22.537 1.097 0.413 1.00 87.44 356 ALA A C 1
ATOM 2829 O O . ALA A 1 356 ? 23.064 2.009 -0.223 1.00 87.44 356 ALA A O 1
ATOM 2830 N N . GLU A 1 357 ? 23.228 0.386 1.309 1.00 89.62 357 GLU A N 1
ATOM 2831 C CA . GLU A 1 357 ? 24.641 0.634 1.594 1.00 89.62 357 GLU A CA 1
ATOM 2832 C C . GLU A 1 357 ? 25.523 0.484 0.349 1.00 89.62 357 GLU A C 1
ATOM 2834 O O . GLU A 1 357 ? 26.365 1.344 0.070 1.00 89.62 357 GLU A O 1
ATOM 2839 N N . ALA A 1 358 ? 25.352 -0.616 -0.392 1.00 88.50 358 ALA A N 1
ATOM 2840 C CA . ALA A 1 358 ? 26.135 -0.895 -1.588 1.00 88.50 358 ALA A CA 1
ATOM 2841 C C . ALA A 1 358 ? 25.976 0.229 -2.619 1.00 88.50 358 ALA A C 1
ATOM 2843 O O . ALA A 1 358 ? 26.980 0.700 -3.162 1.00 88.50 358 ALA A O 1
ATOM 2844 N N . LYS A 1 359 ? 24.744 0.715 -2.808 1.00 87.00 359 LYS A N 1
ATOM 2845 C CA . LYS A 1 359 ? 24.432 1.811 -3.727 1.00 87.00 359 LYS A CA 1
ATOM 2846 C C . LYS A 1 359 ? 25.096 3.123 -3.314 1.00 87.00 359 LYS A C 1
ATOM 2848 O O . LYS A 1 359 ? 25.787 3.748 -4.112 1.00 87.00 359 LYS A O 1
ATOM 2853 N N . ILE A 1 360 ? 25.015 3.496 -2.037 1.00 89.81 360 ILE A N 1
ATOM 2854 C CA . ILE A 1 360 ? 25.671 4.715 -1.532 1.00 89.81 360 ILE A CA 1
ATOM 2855 C C . ILE A 1 360 ? 27.196 4.633 -1.699 1.00 89.81 360 ILE A C 1
ATOM 2857 O O . ILE A 1 360 ? 27.854 5.618 -2.045 1.00 89.81 360 ILE A O 1
ATOM 2861 N N . ARG A 1 361 ? 27.791 3.456 -1.465 1.00 88.44 361 ARG A N 1
ATOM 2862 C CA . ARG A 1 361 ? 29.237 3.246 -1.643 1.00 88.44 361 ARG A CA 1
ATOM 2863 C C . ARG A 1 361 ? 29.661 3.319 -3.112 1.00 88.44 361 ARG A C 1
ATOM 2865 O O . ARG A 1 361 ? 30.780 3.761 -3.374 1.00 88.44 361 ARG A O 1
ATOM 2872 N N . GLU A 1 362 ? 28.810 2.902 -4.046 1.00 87.75 362 GLU A N 1
ATOM 2873 C CA . GLU A 1 362 ? 29.014 3.088 -5.488 1.00 87.75 362 GLU A CA 1
ATOM 2874 C C . GLU A 1 362 ? 29.044 4.582 -5.839 1.00 87.75 362 GLU A C 1
ATOM 2876 O O . GLU A 1 362 ? 30.064 5.061 -6.339 1.00 87.75 362 GLU A O 1
ATOM 2881 N N . ILE A 1 363 ? 28.024 5.338 -5.417 1.00 87.44 363 ILE A N 1
ATOM 2882 C CA . ILE A 1 363 ? 27.939 6.799 -5.601 1.00 87.44 363 ILE A CA 1
ATOM 2883 C C . ILE A 1 363 ? 29.187 7.502 -5.040 1.00 87.44 363 ILE A C 1
ATOM 2885 O O . ILE A 1 363 ? 29.778 8.382 -5.674 1.00 87.44 363 ILE A O 1
ATOM 2889 N N . LYS A 1 364 ? 29.652 7.089 -3.853 1.00 88.12 364 LYS A N 1
ATOM 2890 C CA . LYS A 1 364 ? 30.872 7.631 -3.234 1.00 88.12 364 LYS A CA 1
ATOM 2891 C C . LYS A 1 364 ? 32.120 7.384 -4.086 1.00 88.12 364 LYS A C 1
ATOM 2893 O O . LYS A 1 364 ? 32.925 8.299 -4.259 1.00 88.12 364 LYS A O 1
ATOM 2898 N N . LYS A 1 365 ? 32.284 6.174 -4.632 1.00 85.56 365 LYS A N 1
ATOM 2899 C CA . LYS A 1 365 ? 33.422 5.835 -5.505 1.00 85.56 365 LYS A CA 1
ATOM 2900 C C . LYS A 1 365 ? 33.408 6.656 -6.792 1.00 85.56 365 LYS A C 1
ATOM 2902 O O . LYS A 1 365 ? 34.450 7.195 -7.156 1.00 85.56 365 LYS A O 1
ATOM 2907 N N . GLU A 1 366 ? 32.257 6.778 -7.448 1.00 74.62 366 GLU A N 1
ATOM 2908 C CA . GLU A 1 366 ? 32.092 7.610 -8.649 1.00 74.62 366 GLU A CA 1
ATOM 2909 C C . GLU A 1 366 ? 32.454 9.069 -8.361 1.00 74.62 366 GLU A C 1
ATOM 2911 O O . GLU A 1 366 ? 33.245 9.683 -9.080 1.00 74.62 366 GLU A O 1
ATOM 2916 N N . THR A 1 367 ? 31.968 9.592 -7.234 1.00 71.75 367 THR A N 1
ATOM 2917 C CA . THR A 1 367 ? 32.259 10.955 -6.783 1.00 71.75 367 THR A CA 1
ATOM 2918 C C . THR A 1 367 ? 33.751 11.185 -6.525 1.00 71.75 367 THR A C 1
ATOM 2920 O O . THR A 1 367 ? 34.277 12.260 -6.819 1.00 71.75 367 THR A O 1
ATOM 2923 N N . ASP A 1 368 ? 34.448 10.207 -5.946 1.00 77.81 368 ASP A N 1
ATOM 2924 C CA . ASP A 1 368 ? 35.881 10.309 -5.661 1.00 77.81 368 ASP A CA 1
ATOM 2925 C C . ASP A 1 368 ? 36.751 10.146 -6.915 1.00 77.81 368 ASP A C 1
ATOM 2927 O O . ASP A 1 368 ? 37.812 10.767 -6.998 1.00 77.81 368 ASP A O 1
ATOM 2931 N N . LEU A 1 369 ? 36.306 9.365 -7.905 1.00 69.25 369 LEU A N 1
ATOM 2932 C CA . LEU A 1 369 ? 36.949 9.283 -9.220 1.00 69.25 369 LEU A CA 1
ATOM 2933 C C . LEU A 1 369 ? 36.791 10.597 -9.997 1.00 69.25 369 LEU A C 1
ATOM 2935 O O . LEU A 1 369 ? 37.778 11.098 -10.528 1.00 69.25 369 LEU A O 1
ATOM 2939 N N . ALA A 1 370 ? 35.604 11.211 -9.972 1.00 62.47 370 ALA A N 1
ATOM 2940 C CA . ALA A 1 370 ? 35.348 12.510 -10.599 1.00 62.47 370 ALA A CA 1
ATOM 2941 C C . ALA A 1 370 ? 36.138 13.677 -9.970 1.00 62.47 370 ALA A C 1
ATOM 2943 O O . ALA A 1 370 ? 36.303 14.709 -10.604 1.00 62.47 370 ALA A O 1
ATOM 2944 N N . LYS A 1 371 ? 36.634 13.543 -8.728 1.00 63.28 371 LYS A N 1
ATOM 2945 C CA . LYS A 1 371 ? 37.570 14.517 -8.124 1.00 63.28 371 LYS A CA 1
ATOM 2946 C C . LYS A 1 371 ? 39.013 14.358 -8.617 1.00 63.28 371 LYS A C 1
ATOM 2948 O O . LYS A 1 371 ? 39.817 15.260 -8.395 1.00 63.28 371 LYS A O 1
ATOM 2953 N N . LYS A 1 372 ? 39.373 13.173 -9.125 1.00 61.06 372 LYS A N 1
ATOM 2954 C CA . LYS A 1 372 ? 40.744 12.819 -9.532 1.00 61.06 372 LYS A CA 1
ATOM 2955 C C . LYS A 1 372 ? 40.987 12.997 -11.032 1.00 61.06 372 LYS A C 1
ATOM 2957 O O . LYS A 1 372 ? 42.149 13.132 -11.409 1.00 61.06 372 LYS A O 1
ATOM 2962 N N . ALA A 1 373 ? 39.932 12.928 -11.843 1.00 52.16 373 ALA A N 1
ATOM 2963 C CA . ALA A 1 373 ? 39.921 13.327 -13.251 1.00 52.16 373 ALA A CA 1
ATOM 2964 C C . ALA A 1 373 ? 39.810 14.851 -13.365 1.00 52.16 373 ALA A C 1
ATOM 2966 O O . ALA A 1 373 ? 40.399 15.396 -14.325 1.00 52.16 373 ALA A O 1
#

Sequence (373 aa):
PFPDKVAVNEIIKLKPIEGHHFNLNAPQKCAGGKMILSTKEELDCQIDKPGKQKVELSVCDDPESFCKTEAYDVTVTAPRGYKPTQTNRGQLVYYPRGERPAPKGFLLNRPDQAIQSAKNRNALLMIDFFGHWCPPCNLFDENVFEDRDFTVKTGKIVKLKLDVDSDLSWELKDKFKVGGYPTIVMVDKHLNEIGRVVGYRPKAAFLKWVSEMEALKDLPIDAALKERDSSLATEEKKRAITLRAAQYLFDREDYDGAISEASKLNSDEAGLIKLKSEHEIANKTKEDSKIAAAIENLLKKYPKDIEAAFWLDDLNSIDPSKAKPFIESVLAGVEKWKEDPKLDEQGYTKGDVFFAEAKIREIKKETDLAKKA